Protein AF-A0A090QJ23-F1 (afdb_monomer_lite)

Structure (mmCIF, N/CA/C/O backbone):
data_AF-A0A090QJ23-F1
#
_entry.id   AF-A0A090QJ23-F1
#
loop_
_atom_site.group_PDB
_atom_site.id
_atom_site.type_symbol
_atom_site.label_atom_id
_atom_site.label_alt_id
_atom_site.label_comp_id
_atom_site.label_asym_id
_atom_site.label_entity_id
_atom_site.label_seq_id
_atom_site.pdbx_PDB_ins_code
_atom_site.Cartn_x
_atom_site.Cartn_y
_atom_site.Cartn_z
_atom_site.occupancy
_atom_site.B_iso_or_equiv
_atom_site.auth_seq_id
_atom_site.auth_comp_id
_atom_site.auth_asym_id
_atom_site.auth_atom_id
_atom_site.pdbx_PDB_model_num
ATOM 1 N N . MET A 1 1 ? 15.734 -5.325 -18.876 1.00 53.31 1 MET A N 1
ATOM 2 C CA . MET A 1 1 ? 15.804 -4.346 -17.769 1.00 53.31 1 MET A CA 1
ATOM 3 C C . MET A 1 1 ? 17.249 -4.219 -17.354 1.00 53.31 1 MET A C 1
ATOM 5 O O . MET A 1 1 ? 17.908 -5.242 -17.201 1.00 53.31 1 MET A O 1
ATOM 9 N N . ALA A 1 2 ? 17.759 -2.999 -17.237 1.00 59.34 2 ALA A N 1
ATOM 10 C CA . ALA A 1 2 ? 19.130 -2.807 -16.800 1.00 59.34 2 ALA A CA 1
ATOM 11 C C . ALA A 1 2 ? 19.205 -2.929 -15.273 1.00 59.34 2 ALA A C 1
ATOM 13 O O . ALA A 1 2 ? 18.335 -2.428 -14.564 1.00 59.34 2 ALA A O 1
ATOM 14 N N . TRP A 1 3 ? 20.244 -3.595 -14.762 1.00 63.41 3 TRP A N 1
ATOM 15 C CA . TRP A 1 3 ? 20.404 -3.857 -13.327 1.00 63.41 3 TRP A CA 1
ATOM 16 C C . TRP A 1 3 ? 20.276 -2.582 -12.481 1.00 63.41 3 TRP A C 1
ATOM 18 O O . TRP A 1 3 ? 19.688 -2.634 -11.414 1.00 63.41 3 TRP A O 1
ATOM 28 N N . TYR A 1 4 ? 20.710 -1.417 -12.974 1.00 69.88 4 TYR A N 1
ATOM 29 C CA . TYR A 1 4 ? 20.642 -0.149 -12.233 1.00 69.88 4 TYR A CA 1
ATOM 30 C C . TYR A 1 4 ? 19.216 0.340 -11.895 1.00 69.88 4 TYR A C 1
ATOM 32 O O . TYR A 1 4 ? 19.071 1.216 -11.046 1.00 69.88 4 TYR A O 1
ATOM 40 N N . GLU A 1 5 ? 18.164 -0.209 -12.510 1.00 74.62 5 GLU A N 1
ATOM 41 C CA . GLU A 1 5 ? 16.767 0.190 -12.266 1.00 74.62 5 GLU A CA 1
ATOM 42 C C . GLU A 1 5 ? 16.132 -0.531 -11.064 1.00 74.62 5 GLU A C 1
ATOM 44 O O . GLU A 1 5 ? 15.020 -0.187 -10.651 1.00 74.62 5 GLU A O 1
ATOM 49 N N . TRP A 1 6 ? 16.837 -1.499 -10.457 1.00 82.81 6 TRP A N 1
ATOM 50 C CA . TRP A 1 6 ? 16.340 -2.274 -9.314 1.00 82.81 6 TRP A CA 1
ATOM 51 C C . TRP A 1 6 ? 15.809 -1.419 -8.142 1.00 82.81 6 TRP A C 1
ATOM 53 O O . TRP A 1 6 ? 14.784 -1.813 -7.576 1.00 82.81 6 TRP A O 1
ATOM 63 N N . PRO A 1 7 ? 16.385 -0.246 -7.781 1.00 87.06 7 PRO A N 1
ATOM 64 C CA . PRO A 1 7 ? 15.858 0.561 -6.678 1.00 87.06 7 PRO A CA 1
ATOM 65 C C . PRO A 1 7 ? 14.475 1.142 -6.984 1.00 87.06 7 PRO A C 1
ATOM 67 O O . PRO A 1 7 ? 13.630 1.243 -6.094 1.00 87.06 7 PRO A O 1
ATOM 70 N N . LEU A 1 8 ? 14.217 1.493 -8.249 1.00 86.56 8 LEU A N 1
ATOM 71 C CA . LEU A 1 8 ? 12.922 2.007 -8.694 1.00 86.56 8 LEU A CA 1
ATOM 72 C C . LEU A 1 8 ? 11.873 0.894 -8.678 1.00 86.56 8 LEU A C 1
ATOM 74 O O . LEU A 1 8 ? 10.755 1.114 -8.208 1.00 86.56 8 LEU A O 1
ATOM 78 N N . ILE A 1 9 ? 12.246 -0.315 -9.103 1.00 85.44 9 ILE A N 1
ATOM 79 C CA . ILE A 1 9 ? 11.370 -1.491 -9.033 1.00 85.44 9 ILE A CA 1
ATOM 80 C C . ILE A 1 9 ? 11.022 -1.786 -7.570 1.00 85.44 9 ILE A C 1
ATOM 82 O O . ILE A 1 9 ? 9.842 -1.851 -7.223 1.00 85.44 9 ILE A O 1
ATOM 86 N N . LEU A 1 10 ? 12.025 -1.866 -6.692 1.00 89.62 10 LEU A N 1
ATOM 87 C CA . LEU A 1 10 ? 11.817 -2.120 -5.267 1.00 89.62 10 LEU A CA 1
ATOM 88 C C . LEU A 1 10 ? 10.960 -1.031 -4.605 1.00 89.62 10 LEU A C 1
ATOM 90 O O . LEU A 1 10 ? 10.075 -1.350 -3.813 1.00 89.62 10 LEU A O 1
ATOM 94 N N . SER A 1 11 ? 11.156 0.240 -4.979 1.00 92.38 11 SER A N 1
ATOM 95 C CA . SER A 1 11 ? 10.316 1.338 -4.488 1.00 92.38 11 SER A CA 1
ATOM 96 C C . SER A 1 11 ? 8.837 1.125 -4.819 1.00 92.38 11 SER A C 1
ATOM 98 O O . SER A 1 11 ? 7.984 1.272 -3.945 1.00 92.38 11 SER A O 1
ATOM 100 N N . SER A 1 12 ? 8.535 0.691 -6.048 1.00 90.50 12 SER A N 1
ATOM 101 C CA . SER A 1 12 ? 7.161 0.427 -6.480 1.00 90.50 12 SER A CA 1
ATOM 102 C C . SER A 1 12 ? 6.533 -0.745 -5.724 1.00 90.50 12 SER A C 1
ATOM 104 O O . SER A 1 12 ? 5.377 -0.656 -5.312 1.00 90.50 12 SER A O 1
ATOM 106 N N . VAL A 1 13 ? 7.308 -1.801 -5.451 1.00 91.75 13 VAL A N 1
ATOM 107 C CA . VAL A 1 13 ? 6.860 -2.956 -4.659 1.00 91.75 13 VAL A CA 1
ATOM 108 C C . VAL A 1 13 ? 6.511 -2.532 -3.233 1.00 91.75 13 VAL A C 1
ATOM 110 O O . VAL A 1 13 ? 5.464 -2.923 -2.717 1.00 91.75 13 VAL A O 1
ATOM 113 N N . PHE A 1 14 ? 7.329 -1.684 -2.600 1.00 95.31 14 PHE A N 1
ATOM 114 C CA . PHE A 1 14 ? 7.032 -1.166 -1.263 1.00 95.31 14 PHE A CA 1
ATOM 115 C C . PHE A 1 14 ? 5.750 -0.330 -1.221 1.00 95.31 14 PHE A C 1
ATOM 117 O O . PHE A 1 14 ? 4.957 -0.500 -0.292 1.00 95.31 14 PHE A O 1
ATOM 124 N N . TYR A 1 15 ? 5.501 0.517 -2.226 1.00 94.75 15 TYR A N 1
ATOM 125 C CA . TYR A 1 15 ? 4.247 1.274 -2.315 1.00 94.75 15 TYR A CA 1
ATOM 126 C C . TYR A 1 15 ? 3.041 0.354 -2.438 1.00 94.75 15 TYR A C 1
ATOM 128 O O . TYR A 1 15 ? 2.091 0.474 -1.667 1.00 94.75 15 TYR A O 1
ATOM 136 N N . GLN A 1 16 ? 3.104 -0.590 -3.375 1.00 94.88 16 GLN A N 1
ATOM 137 C CA . GLN A 1 16 ? 2.029 -1.534 -3.664 1.00 94.88 16 GLN A CA 1
ATOM 138 C C . GLN A 1 16 ? 1.685 -2.375 -2.432 1.00 94.88 16 GLN A C 1
ATOM 140 O O . GLN A 1 16 ? 0.519 -2.442 -2.044 1.00 94.88 16 GLN A O 1
ATOM 145 N N . LEU A 1 17 ? 2.692 -2.942 -1.758 1.00 95.12 17 LEU A N 1
ATOM 146 C CA . LEU A 1 17 ? 2.497 -3.726 -0.537 1.00 95.12 17 LEU A CA 1
ATOM 147 C C . LEU A 1 17 ? 1.871 -2.897 0.585 1.00 95.12 17 LEU A C 1
ATOM 149 O O . LEU A 1 17 ? 0.903 -3.334 1.207 1.00 95.12 17 LEU A O 1
ATOM 153 N N . ALA A 1 18 ? 2.405 -1.704 0.852 1.00 96.75 18 ALA A N 1
ATOM 154 C CA . ALA A 1 18 ? 1.946 -0.885 1.966 1.00 96.75 18 ALA A CA 1
ATOM 155 C C . ALA A 1 18 ? 0.534 -0.322 1.738 1.00 96.75 18 ALA A C 1
ATOM 157 O O . ALA A 1 18 ? -0.309 -0.402 2.634 1.00 96.75 18 ALA A O 1
ATOM 158 N N . ILE A 1 19 ? 0.253 0.202 0.539 1.00 97.25 19 ILE A N 1
ATOM 159 C CA . ILE A 1 19 ? -1.068 0.731 0.167 1.00 97.25 19 ILE A CA 1
ATOM 160 C C . ILE A 1 19 ? -2.094 -0.400 0.144 1.00 97.25 19 ILE A C 1
ATOM 162 O O . ILE A 1 19 ? -3.163 -0.276 0.740 1.00 97.25 19 ILE A O 1
ATOM 166 N N . GLY A 1 20 ? -1.758 -1.526 -0.485 1.00 96.19 20 GLY A N 1
ATOM 167 C CA . GLY A 1 20 ? -2.618 -2.700 -0.537 1.00 96.19 20 GLY A CA 1
ATOM 168 C C . GLY A 1 20 ? -2.962 -3.248 0.845 1.00 96.19 20 GLY A C 1
ATOM 169 O O . GLY A 1 20 ? -4.133 -3.480 1.150 1.00 96.19 20 GLY A O 1
ATOM 170 N N . ALA A 1 21 ? -1.963 -3.376 1.722 1.00 96.25 21 ALA A N 1
ATOM 171 C CA . ALA A 1 21 ? -2.181 -3.794 3.102 1.00 96.25 21 ALA A CA 1
ATOM 172 C C . ALA A 1 21 ? -3.084 -2.818 3.855 1.00 96.25 21 ALA A C 1
ATOM 174 O O . ALA A 1 21 ? -3.992 -3.244 4.568 1.00 96.25 21 ALA A O 1
ATOM 175 N N . PHE A 1 22 ? -2.885 -1.512 3.672 1.00 97.00 22 PHE A N 1
ATOM 176 C CA . PHE A 1 22 ? -3.721 -0.508 4.315 1.00 97.00 22 PHE A CA 1
ATOM 177 C C . PHE A 1 22 ? -5.176 -0.559 3.825 1.00 97.00 22 PHE A C 1
ATOM 179 O O . PHE A 1 22 ? -6.080 -0.450 4.647 1.00 97.00 22 PHE A O 1
ATOM 186 N N . ILE A 1 23 ? -5.432 -0.772 2.528 1.00 96.31 23 ILE A N 1
ATOM 187 C CA . ILE A 1 23 ? -6.799 -0.934 1.996 1.00 96.31 23 ILE A CA 1
ATOM 188 C C . ILE A 1 23 ? -7.505 -2.103 2.695 1.00 96.31 23 ILE A C 1
ATOM 190 O O . ILE A 1 23 ? -8.632 -1.958 3.172 1.00 96.31 23 ILE A O 1
ATOM 194 N N . VAL A 1 24 ? -6.827 -3.248 2.806 1.00 95.06 24 VAL A N 1
ATOM 195 C CA . VAL A 1 24 ? -7.376 -4.457 3.439 1.00 95.06 24 VAL A CA 1
ATOM 196 C C . VAL A 1 24 ? -7.603 -4.245 4.937 1.00 95.06 24 VAL A C 1
ATOM 198 O O . VAL A 1 24 ? -8.684 -4.548 5.447 1.00 95.06 24 VAL A O 1
ATOM 201 N N . LEU A 1 25 ? -6.619 -3.686 5.649 1.00 95.12 25 LEU A N 1
ATOM 202 C CA . LEU A 1 25 ? -6.737 -3.366 7.074 1.00 95.12 25 LEU A CA 1
ATOM 203 C C . LEU A 1 25 ? -7.843 -2.347 7.337 1.00 95.12 25 LEU A C 1
ATOM 205 O O . LEU A 1 25 ? -8.631 -2.528 8.262 1.00 95.12 25 LEU A O 1
ATOM 209 N N . GLY A 1 26 ? -7.937 -1.309 6.511 1.00 94.19 26 GLY A N 1
ATOM 210 C CA . GLY A 1 26 ? -8.979 -0.299 6.603 1.00 94.19 26 GLY A CA 1
ATOM 211 C C . GLY A 1 26 ? -10.366 -0.899 6.405 1.00 94.19 26 GLY A C 1
ATOM 212 O O . GLY A 1 26 ? -11.261 -0.638 7.206 1.00 94.19 26 GLY A O 1
ATOM 213 N N . GLY A 1 27 ? -10.526 -1.795 5.427 1.00 93.56 27 GLY A N 1
ATOM 214 C CA . GLY A 1 27 ? -11.745 -2.587 5.263 1.00 93.56 27 GLY A CA 1
ATOM 215 C C . GLY A 1 27 ? -12.083 -3.405 6.513 1.00 93.56 27 GLY A C 1
ATOM 216 O O . GLY A 1 27 ? -13.216 -3.358 6.988 1.00 93.56 27 GLY A O 1
ATOM 217 N N . CYS A 1 28 ? -11.096 -4.086 7.106 1.00 92.56 28 CYS A N 1
ATOM 218 C CA . CYS A 1 28 ? -11.282 -4.850 8.344 1.00 92.56 28 CYS A CA 1
ATOM 219 C C . CYS A 1 28 ? -11.711 -3.954 9.518 1.00 92.56 28 CYS A C 1
ATOM 221 O O . CYS A 1 28 ? -12.624 -4.318 10.258 1.00 92.56 28 CYS A O 1
ATOM 223 N N . ILE A 1 29 ? -11.106 -2.774 9.669 1.00 93.56 29 ILE A N 1
ATOM 224 C CA . ILE A 1 29 ? -11.456 -1.798 10.711 1.00 93.56 29 ILE A CA 1
ATOM 225 C C . ILE A 1 29 ? -12.896 -1.299 10.529 1.00 93.56 29 ILE A C 1
ATOM 227 O O . ILE A 1 29 ? -13.654 -1.244 11.498 1.00 93.56 29 ILE A O 1
ATOM 231 N N . LEU A 1 30 ? -13.315 -1.013 9.293 1.00 93.56 30 LEU A N 1
ATOM 232 C CA . LEU A 1 30 ? -14.674 -0.550 8.991 1.00 93.56 30 LEU A CA 1
ATOM 233 C C . LEU A 1 30 ? -15.763 -1.577 9.318 1.00 93.56 30 LEU A C 1
ATOM 235 O O . LEU A 1 30 ? -16.894 -1.181 9.592 1.00 93.56 30 LEU A O 1
ATOM 239 N N . THR A 1 31 ? -15.444 -2.876 9.348 1.00 90.31 31 THR A N 1
ATOM 240 C CA . THR A 1 31 ? -16.418 -3.900 9.768 1.00 90.31 31 THR A CA 1
ATOM 241 C C . THR A 1 31 ? -16.848 -3.765 11.232 1.00 90.31 31 THR A C 1
ATOM 243 O O . THR A 1 31 ? -17.865 -4.337 11.618 1.00 90.31 31 THR A O 1
ATOM 246 N N . GLY A 1 32 ? -16.069 -3.065 12.067 1.00 86.88 32 GLY A N 1
ATOM 247 C CA . GLY A 1 32 ? -16.344 -2.910 13.497 1.00 86.88 32 GLY A CA 1
ATOM 248 C C . GLY A 1 32 ? -16.216 -4.198 14.320 1.00 86.88 32 GLY A C 1
ATOM 249 O O . GLY A 1 32 ? -16.579 -4.203 15.492 1.00 86.88 32 GLY A O 1
ATOM 250 N N . LYS A 1 33 ? -15.701 -5.292 13.738 1.00 87.88 33 LYS A N 1
ATOM 251 C CA . LYS A 1 33 ? -15.552 -6.590 14.425 1.00 87.88 33 LYS A CA 1
ATOM 252 C C . LYS A 1 33 ? -14.364 -6.645 15.391 1.00 87.88 33 LYS A C 1
ATOM 254 O O . LYS A 1 33 ? -14.286 -7.557 16.210 1.00 87.88 33 LYS A O 1
ATOM 259 N N . LEU A 1 34 ? -13.431 -5.697 15.290 1.00 87.19 34 LEU A N 1
ATOM 260 C CA . LEU A 1 34 ? -12.259 -5.604 16.162 1.00 87.19 34 LEU A CA 1
ATOM 261 C C . LEU A 1 34 ? -12.636 -4.906 17.470 1.00 87.19 34 LEU A C 1
ATOM 263 O O . LEU A 1 34 ? -13.207 -3.817 17.458 1.00 87.19 34 LEU A O 1
ATOM 267 N N . CYS A 1 35 ? -12.284 -5.504 18.609 1.00 88.38 35 CYS A N 1
ATOM 268 C CA . CYS A 1 35 ? -12.476 -4.841 19.896 1.00 88.38 35 CYS A CA 1
ATOM 269 C C . CYS A 1 35 ? -11.469 -3.693 20.080 1.00 88.38 35 CYS A C 1
ATOM 271 O O . CYS A 1 35 ? -10.404 -3.681 19.460 1.00 88.38 35 CYS A O 1
ATOM 273 N N . PHE A 1 36 ? -11.762 -2.751 20.981 1.00 85.81 36 PHE A N 1
ATOM 274 C CA . PHE A 1 36 ? -10.909 -1.578 21.223 1.00 85.81 36 PHE A CA 1
ATOM 275 C C . PHE A 1 36 ? -9.434 -1.944 21.490 1.00 85.81 36 PHE A C 1
ATOM 277 O O . PHE A 1 36 ? -8.528 -1.363 20.897 1.00 85.81 36 PHE A O 1
ATOM 284 N N . GLY A 1 37 ? -9.180 -2.978 22.302 1.00 86.56 37 GLY A N 1
ATOM 285 C CA . GLY A 1 37 ? -7.816 -3.449 22.582 1.00 86.56 37 GLY A CA 1
ATOM 286 C C . GLY A 1 37 ? -7.114 -4.111 21.387 1.00 86.56 37 GLY A C 1
ATOM 287 O O . GLY A 1 37 ? -5.892 -4.057 21.280 1.00 86.56 37 GLY A O 1
ATOM 288 N N . GLN A 1 38 ? -7.856 -4.722 20.461 1.00 89.81 38 GLN A N 1
ATOM 289 C CA . GLN A 1 38 ? -7.293 -5.230 19.202 1.00 89.81 38 GLN A CA 1
ATOM 290 C C . GLN A 1 38 ? -6.998 -4.087 18.236 1.00 89.81 38 GLN A C 1
ATOM 292 O O . GLN A 1 38 ? -5.953 -4.097 17.590 1.00 89.81 38 GLN A O 1
ATOM 297 N N . MET A 1 39 ? -7.881 -3.087 18.171 1.00 90.19 39 MET A N 1
ATOM 298 C CA . MET A 1 39 ? -7.657 -1.894 17.365 1.00 90.19 39 MET A CA 1
ATOM 299 C C . MET A 1 39 ? -6.404 -1.138 17.808 1.00 90.19 39 MET A C 1
ATOM 301 O O . MET A 1 39 ? -5.584 -0.820 16.953 1.00 90.19 39 MET A O 1
ATOM 305 N N . ASP A 1 40 ? -6.194 -0.894 19.105 1.00 91.06 40 ASP A N 1
ATOM 306 C CA . ASP A 1 40 ? -4.979 -0.202 19.572 1.00 91.06 40 ASP A CA 1
ATOM 307 C C . ASP A 1 40 ? -3.699 -0.987 19.227 1.00 91.06 40 ASP A C 1
ATOM 309 O O . ASP A 1 40 ? -2.724 -0.428 18.713 1.00 91.06 40 ASP A O 1
ATOM 313 N N . ARG A 1 41 ? -3.721 -2.316 19.407 1.00 92.25 41 ARG A N 1
ATOM 314 C CA . ARG A 1 41 ? -2.594 -3.183 19.030 1.00 92.25 41 ARG A CA 1
ATOM 315 C C . ARG A 1 41 ? -2.332 -3.179 17.526 1.00 92.25 41 ARG A C 1
ATOM 317 O O . ARG A 1 41 ? -1.172 -3.106 17.132 1.00 92.25 41 ARG A O 1
ATOM 324 N N . LEU A 1 42 ? -3.376 -3.171 16.697 1.00 93.50 42 LEU A N 1
ATOM 325 C CA . LEU A 1 42 ? -3.250 -3.052 15.244 1.00 93.50 42 LEU A CA 1
ATOM 326 C C . LEU A 1 42 ? -2.660 -1.695 14.833 1.00 93.50 42 LEU A C 1
ATOM 328 O O . LEU A 1 42 ? -1.740 -1.633 14.022 1.00 93.50 42 LEU A O 1
ATOM 332 N N . HIS A 1 43 ? -3.106 -0.591 15.433 1.00 93.44 43 HIS A N 1
ATOM 333 C CA . HIS A 1 43 ? -2.517 0.724 15.158 1.00 93.44 43 HIS A CA 1
ATOM 334 C C . HIS A 1 43 ? -1.041 0.792 15.563 1.00 93.44 43 HIS A C 1
ATOM 336 O O . HIS A 1 43 ? -0.259 1.513 14.942 1.00 93.44 43 HIS A O 1
ATOM 342 N N . ARG A 1 44 ? -0.618 0.004 16.557 1.00 92.06 44 ARG A N 1
ATOM 343 C CA . ARG A 1 44 ? 0.792 -0.127 16.945 1.00 92.06 44 ARG A CA 1
ATOM 344 C C . ARG A 1 44 ? 1.637 -0.905 15.927 1.00 92.06 44 ARG A C 1
ATOM 346 O O . ARG A 1 44 ? 2.857 -0.760 15.950 1.00 92.06 44 ARG A O 1
ATOM 353 N N . THR A 1 45 ? 1.036 -1.689 15.027 1.00 91.88 45 THR A N 1
ATOM 354 C CA . THR A 1 45 ? 1.763 -2.371 13.938 1.00 91.88 45 THR A CA 1
ATOM 355 C C . THR A 1 45 ? 1.862 -1.532 12.663 1.00 91.88 45 THR A C 1
ATOM 357 O O . THR A 1 45 ? 2.796 -1.735 11.891 1.00 91.88 45 THR A O 1
ATOM 360 N N . MET A 1 46 ? 0.968 -0.556 12.463 1.00 93.06 46 MET A N 1
ATOM 361 C CA . MET A 1 46 ? 0.953 0.325 11.282 1.00 93.06 46 MET A CA 1
ATOM 362 C C . MET A 1 46 ? 2.266 1.080 10.983 1.00 93.06 46 MET A C 1
ATOM 364 O O . MET A 1 46 ? 2.533 1.287 9.801 1.00 93.06 46 MET A O 1
ATOM 368 N N . PRO A 1 47 ? 3.143 1.420 11.956 1.00 93.19 47 PRO A N 1
ATOM 369 C CA . PRO A 1 47 ? 4.471 1.963 11.659 1.00 93.19 47 PRO A CA 1
ATOM 370 C C . PRO A 1 47 ? 5.316 1.142 10.684 1.00 93.19 47 PRO A C 1
ATOM 372 O O . PRO A 1 47 ? 6.129 1.716 9.966 1.00 93.19 47 PRO A O 1
ATOM 375 N N . ALA A 1 48 ? 5.100 -0.173 10.591 1.00 93.44 48 ALA A N 1
ATOM 376 C CA . ALA A 1 48 ? 5.755 -0.991 9.574 1.00 93.44 48 ALA A CA 1
ATOM 377 C C . ALA A 1 48 ? 5.368 -0.568 8.142 1.00 93.44 48 ALA A C 1
ATOM 379 O O . ALA A 1 48 ? 6.225 -0.534 7.263 1.00 93.44 48 ALA A O 1
ATOM 380 N N . LEU A 1 49 ? 4.107 -0.184 7.913 1.00 95.00 49 LEU A N 1
ATOM 381 C CA . LEU A 1 49 ? 3.637 0.317 6.616 1.00 95.00 49 LEU A CA 1
ATOM 382 C C . LEU A 1 49 ? 4.254 1.683 6.294 1.00 95.00 49 LEU A C 1
ATOM 384 O O . LEU A 1 49 ? 4.645 1.932 5.157 1.00 95.00 49 LEU A O 1
ATOM 388 N N . TRP A 1 50 ? 4.394 2.547 7.303 1.00 94.88 50 TRP A N 1
ATOM 389 C CA . TRP A 1 50 ? 5.041 3.854 7.157 1.00 94.88 50 TRP A CA 1
ATOM 390 C C . TRP A 1 50 ? 6.509 3.717 6.778 1.00 94.88 50 TRP A C 1
ATOM 392 O O . TRP A 1 50 ? 6.976 4.434 5.899 1.00 94.88 50 TRP A O 1
ATOM 402 N N . LEU A 1 51 ? 7.218 2.770 7.398 1.00 95.75 51 LEU A N 1
ATOM 403 C CA . LEU A 1 51 ? 8.602 2.469 7.046 1.00 95.75 51 LEU A CA 1
ATOM 404 C C . LEU A 1 51 ? 8.719 1.992 5.597 1.00 95.75 51 LEU A C 1
ATOM 406 O O . LEU A 1 51 ? 9.579 2.493 4.887 1.00 95.75 51 LEU A O 1
ATOM 410 N N . LEU A 1 52 ? 7.833 1.107 5.129 1.00 96.06 52 LEU A N 1
ATOM 411 C CA . LEU A 1 52 ? 7.829 0.671 3.727 1.00 96.06 52 LEU A CA 1
ATOM 412 C C . LEU A 1 52 ? 7.601 1.841 2.760 1.00 96.06 52 LEU A C 1
ATOM 414 O O . LEU A 1 52 ? 8.371 2.009 1.815 1.00 96.06 52 LEU A O 1
ATOM 418 N N . LEU A 1 53 ? 6.590 2.681 3.011 1.00 96.00 53 LEU A N 1
ATOM 419 C CA . LEU A 1 53 ? 6.308 3.855 2.175 1.00 96.00 53 LEU A CA 1
ATOM 420 C C . LEU A 1 53 ? 7.482 4.836 2.161 1.00 96.00 53 LEU A C 1
ATOM 422 O O . LEU A 1 53 ? 7.898 5.286 1.093 1.00 96.00 53 LEU A O 1
ATOM 426 N N . PHE A 1 54 ? 8.044 5.132 3.333 1.00 95.69 54 PHE A N 1
ATOM 427 C CA . PHE A 1 54 ? 9.193 6.019 3.464 1.00 95.69 54 PHE A CA 1
ATOM 428 C C . PHE A 1 54 ? 10.422 5.460 2.744 1.00 95.69 54 PHE A C 1
ATOM 430 O O . PHE A 1 54 ? 11.044 6.173 1.964 1.00 95.69 54 PHE A O 1
ATOM 437 N N . SER A 1 55 ? 10.752 4.182 2.950 1.00 95.88 55 SER A N 1
ATOM 438 C CA . SER A 1 55 ? 11.867 3.520 2.272 1.00 95.88 55 SER A CA 1
ATOM 439 C C . SER A 1 55 ? 11.685 3.500 0.758 1.00 95.88 55 SER A C 1
ATOM 441 O O . SER A 1 55 ? 12.652 3.728 0.038 1.00 95.88 55 SER A O 1
ATOM 443 N N . GLY A 1 56 ? 10.464 3.279 0.265 1.00 94.12 56 GLY A N 1
ATOM 444 C CA . GLY A 1 56 ? 10.173 3.348 -1.163 1.00 94.12 56 GLY A CA 1
ATOM 445 C C . GLY A 1 56 ? 10.434 4.746 -1.724 1.00 94.12 56 GLY A C 1
ATOM 446 O O . GLY A 1 56 ? 11.186 4.882 -2.689 1.00 94.12 56 GLY A O 1
ATOM 447 N N . LEU A 1 57 ? 9.890 5.784 -1.076 1.00 93.56 57 LEU A N 1
ATOM 448 C CA . LEU A 1 57 ? 10.062 7.182 -1.493 1.00 93.56 57 LEU A CA 1
ATOM 449 C C . LEU A 1 57 ? 11.537 7.559 -1.480 1.00 93.56 57 LEU A C 1
ATOM 451 O O . LEU A 1 57 ? 12.058 8.078 -2.460 1.00 93.56 57 LEU A O 1
ATOM 455 N N . PHE A 1 58 ? 12.237 7.202 -0.412 1.00 93.38 58 PHE A N 1
ATOM 456 C CA . PHE A 1 58 ? 13.660 7.453 -0.273 1.00 93.38 58 PHE A CA 1
ATOM 457 C C . PHE A 1 58 ? 14.487 6.787 -1.380 1.00 93.38 58 PHE A C 1
ATOM 459 O O . PHE A 1 58 ? 15.288 7.461 -2.025 1.00 93.38 58 PHE A O 1
ATOM 466 N N . LEU A 1 59 ? 14.265 5.493 -1.647 1.00 92.19 59 LEU A N 1
ATOM 467 C CA . LEU A 1 59 ? 14.948 4.760 -2.720 1.00 92.19 59 LEU A CA 1
ATOM 468 C C . LEU A 1 59 ? 14.698 5.396 -4.086 1.00 92.19 59 LEU A C 1
ATOM 470 O O . LEU A 1 59 ? 15.639 5.573 -4.863 1.00 92.19 59 LEU A O 1
ATOM 474 N N . ARG A 1 60 ? 13.444 5.761 -4.371 1.00 89.62 60 ARG A N 1
ATOM 475 C CA . ARG A 1 60 ? 13.072 6.411 -5.625 1.00 89.62 60 ARG A CA 1
ATOM 476 C C . ARG A 1 60 ? 13.806 7.734 -5.796 1.00 89.62 60 ARG A C 1
ATOM 478 O O . ARG A 1 60 ? 14.470 7.928 -6.812 1.00 89.62 60 ARG A O 1
ATOM 485 N N . GLU A 1 61 ? 13.700 8.619 -4.811 1.00 88.06 61 GLU A N 1
ATOM 486 C CA . GLU A 1 61 ? 14.216 9.978 -4.947 1.00 88.06 61 GLU A CA 1
ATOM 487 C C . GLU A 1 61 ? 15.736 10.028 -4.983 1.00 88.06 61 GLU A C 1
ATOM 489 O O . GLU A 1 61 ? 16.306 10.722 -5.821 1.00 88.06 61 GLU A O 1
ATOM 494 N N . ILE A 1 62 ? 16.408 9.214 -4.170 1.00 88.56 62 ILE A N 1
ATOM 495 C CA . ILE A 1 62 ? 17.862 9.067 -4.245 1.00 88.56 62 ILE A CA 1
ATOM 496 C C . ILE A 1 62 ? 18.295 8.610 -5.634 1.00 88.56 62 ILE A C 1
ATOM 498 O O . ILE A 1 62 ? 19.186 9.212 -6.228 1.00 88.56 62 ILE A O 1
ATOM 502 N N . THR A 1 63 ? 17.646 7.582 -6.178 1.00 87.69 63 THR A N 1
ATOM 503 C CA . THR A 1 63 ? 18.012 7.045 -7.494 1.00 87.69 63 THR A CA 1
ATOM 504 C C . THR A 1 63 ? 17.851 8.096 -8.589 1.00 87.69 63 THR A C 1
ATOM 506 O O . THR A 1 63 ? 18.731 8.243 -9.435 1.00 87.69 63 THR A O 1
ATOM 509 N N . LEU A 1 64 ? 16.769 8.880 -8.542 1.00 84.06 64 LEU A N 1
ATOM 510 C CA . LEU A 1 64 ? 16.535 9.960 -9.500 1.00 84.06 64 LEU A CA 1
ATOM 511 C C . LEU A 1 64 ? 17.564 11.090 -9.358 1.00 84.06 64 LEU A C 1
ATOM 513 O O . LEU A 1 64 ? 18.091 11.547 -10.371 1.00 84.06 64 LEU A O 1
ATOM 517 N N . ILE A 1 65 ? 17.925 11.484 -8.135 1.00 83.75 65 ILE A N 1
ATOM 518 C CA . ILE A 1 65 ? 18.964 12.497 -7.885 1.00 83.75 65 ILE A CA 1
ATOM 519 C C . ILE A 1 65 ? 20.320 12.047 -8.451 1.00 83.75 65 ILE A C 1
ATOM 521 O O . ILE A 1 65 ? 21.005 12.824 -9.117 1.00 83.75 65 ILE A O 1
ATOM 525 N N . PHE A 1 66 ? 20.700 10.785 -8.236 1.00 83.25 66 PHE A N 1
ATOM 526 C CA . PHE A 1 66 ? 21.967 10.242 -8.738 1.00 83.25 66 PHE A CA 1
ATOM 527 C C . PHE A 1 66 ? 21.976 9.981 -10.250 1.00 83.25 66 PHE A C 1
ATOM 529 O O . PHE A 1 66 ? 23.052 9.905 -10.837 1.00 83.25 66 PHE A O 1
ATOM 536 N N . SER A 1 67 ? 20.810 9.892 -10.897 1.00 77.69 67 SER A N 1
ATOM 537 C CA . SER A 1 67 ? 20.702 9.646 -12.343 1.00 77.69 67 SER A CA 1
ATOM 538 C C . SER A 1 67 ? 21.064 10.847 -13.238 1.00 77.69 67 SER A C 1
ATOM 540 O O . SER A 1 67 ? 21.080 10.702 -14.456 1.00 77.69 67 SER A O 1
ATOM 542 N N . GLN A 1 68 ? 21.390 12.013 -12.655 1.00 62.00 68 GLN A N 1
ATOM 543 C CA . GLN A 1 68 ? 21.911 13.215 -13.337 1.00 62.00 68 GLN A CA 1
ATOM 544 C C . GLN A 1 68 ? 21.165 13.637 -14.619 1.00 62.00 68 GLN A C 1
ATOM 546 O O . GLN A 1 68 ? 21.777 14.101 -15.582 1.00 62.00 68 GLN A O 1
ATOM 551 N N . VAL A 1 69 ? 19.834 13.525 -14.655 1.00 60.25 69 VAL A N 1
ATOM 552 C CA . VAL A 1 69 ? 19.052 14.057 -15.782 1.00 60.25 69 VAL A CA 1
ATOM 553 C C . VAL A 1 69 ? 19.098 15.598 -15.727 1.00 60.25 69 VAL A C 1
ATOM 555 O O . VAL A 1 69 ? 18.666 16.166 -14.726 1.00 60.25 69 VAL A O 1
ATOM 558 N N . PRO A 1 70 ? 19.586 16.308 -16.766 1.00 53.03 70 PRO A N 1
ATOM 559 C CA . PRO A 1 70 ? 19.809 17.764 -16.749 1.00 53.03 70 PRO A CA 1
ATOM 560 C C . PRO A 1 70 ? 18.522 18.614 -16.819 1.00 53.03 70 PRO A C 1
ATOM 562 O O . PRO A 1 70 ? 18.560 19.791 -17.170 1.00 53.03 70 PRO A O 1
ATOM 565 N N . VAL A 1 71 ? 17.368 18.030 -16.501 1.00 57.19 71 VAL A N 1
ATOM 566 C CA . VAL A 1 71 ? 16.053 18.676 -16.553 1.00 57.19 71 VAL A CA 1
ATOM 567 C C . VAL A 1 71 ? 15.593 18.960 -15.127 1.00 57.19 71 VAL A C 1
ATOM 569 O O . VAL A 1 71 ? 15.877 18.181 -14.219 1.00 57.19 71 VAL A O 1
ATOM 572 N N . ALA A 1 72 ? 14.876 20.071 -14.925 1.00 59.91 72 ALA A N 1
ATOM 573 C CA . ALA A 1 72 ? 14.246 20.388 -13.648 1.00 59.91 72 ALA A CA 1
ATOM 574 C C . ALA A 1 72 ? 13.490 19.160 -13.113 1.00 59.91 72 ALA A C 1
ATOM 576 O O . ALA A 1 72 ? 12.563 18.658 -13.754 1.00 59.91 72 ALA A O 1
ATOM 577 N N . TYR A 1 73 ? 13.928 18.657 -11.960 1.00 59.47 73 TYR A N 1
ATOM 578 C CA . TYR A 1 73 ? 13.329 17.497 -11.317 1.00 59.47 73 TYR A CA 1
ATOM 579 C C . TYR A 1 73 ? 11.839 17.770 -11.048 1.00 59.47 73 TYR A C 1
ATOM 581 O O . TYR A 1 73 ? 11.478 18.787 -10.451 1.00 59.47 73 TYR A O 1
ATOM 589 N N . THR A 1 74 ? 10.973 16.861 -11.498 1.00 64.00 74 THR A N 1
ATOM 590 C CA . THR A 1 74 ? 9.528 16.913 -11.256 1.00 64.00 74 THR A CA 1
ATOM 591 C C . THR A 1 74 ? 9.080 15.627 -10.580 1.00 64.00 74 THR A C 1
ATOM 593 O O . THR A 1 74 ? 9.463 14.525 -10.979 1.00 64.00 74 THR A O 1
ATOM 596 N N . LEU A 1 75 ? 8.263 15.765 -9.534 1.00 70.69 75 LEU A N 1
ATOM 597 C CA . LEU A 1 75 ? 7.694 14.620 -8.837 1.00 70.69 75 LEU A CA 1
ATOM 598 C C . LEU A 1 75 ? 6.731 13.901 -9.791 1.00 70.69 75 LEU A C 1
ATOM 600 O O . LEU A 1 75 ? 5.741 14.480 -10.240 1.00 70.69 75 LEU A O 1
ATOM 604 N N . GLY A 1 76 ? 7.019 12.638 -10.104 1.00 80.06 76 GLY A N 1
ATOM 605 C CA . GLY A 1 76 ? 6.132 11.833 -10.943 1.00 80.06 76 GLY A CA 1
ATOM 606 C C . GLY A 1 76 ? 4.738 11.703 -10.317 1.00 80.06 76 GLY A C 1
ATOM 607 O O . GLY A 1 76 ? 4.607 11.630 -9.096 1.00 80.06 76 GLY A O 1
ATOM 608 N N . GLN A 1 77 ? 3.696 11.624 -11.147 1.00 86.56 77 GLN A N 1
ATOM 609 C CA . GLN A 1 77 ? 2.302 11.530 -10.690 1.00 86.56 77 GLN A CA 1
ATOM 610 C C . GLN A 1 77 ? 2.078 10.378 -9.696 1.00 86.56 77 GLN A C 1
ATOM 612 O O . GLN A 1 77 ? 1.390 10.554 -8.694 1.00 86.56 77 GLN A O 1
ATOM 617 N N . GLU A 1 78 ? 2.715 9.223 -9.919 1.00 86.00 78 GLU A N 1
ATOM 618 C CA . GLU A 1 78 ? 2.665 8.090 -8.987 1.00 86.00 78 GLU A CA 1
ATOM 619 C C . GLU A 1 78 ? 3.238 8.454 -7.608 1.00 86.00 78 GLU A C 1
ATOM 621 O O . GLU A 1 78 ? 2.601 8.197 -6.590 1.00 86.00 78 GLU A O 1
ATOM 626 N N . ALA A 1 79 ? 4.399 9.114 -7.566 1.00 89.25 79 ALA A N 1
ATOM 627 C CA . ALA A 1 79 ? 5.015 9.549 -6.315 1.00 89.25 79 ALA A CA 1
ATOM 628 C C . ALA A 1 79 ? 4.146 10.589 -5.591 1.00 89.25 79 ALA A C 1
ATOM 630 O O . ALA A 1 79 ? 4.002 10.518 -4.375 1.00 89.25 79 ALA A O 1
ATOM 631 N N . LEU A 1 80 ? 3.490 11.493 -6.325 1.00 92.56 80 LEU A N 1
ATOM 632 C CA . LEU A 1 80 ? 2.555 12.460 -5.745 1.00 92.56 80 LEU A CA 1
ATOM 633 C C . LEU A 1 80 ? 1.347 11.774 -5.092 1.00 92.56 80 LEU A C 1
ATOM 635 O O . LEU A 1 80 ? 0.963 12.133 -3.978 1.00 92.56 80 LEU A O 1
ATOM 639 N N . MET A 1 81 ? 0.780 10.752 -5.740 1.00 94.62 81 MET A N 1
ATOM 640 C CA . MET A 1 81 ? -0.304 9.953 -5.159 1.00 94.62 81 MET A CA 1
ATOM 641 C C . MET A 1 81 ? 0.155 9.189 -3.914 1.00 94.62 81 MET A C 1
ATOM 643 O O . MET A 1 81 ? -0.572 9.162 -2.925 1.00 94.62 81 MET A O 1
ATOM 647 N N . VAL A 1 82 ? 1.359 8.609 -3.935 1.00 95.38 82 VAL A N 1
ATOM 648 C CA . VAL A 1 82 ? 1.932 7.882 -2.791 1.00 95.38 82 VAL A CA 1
ATOM 649 C C . VAL A 1 82 ? 2.202 8.820 -1.614 1.00 95.38 82 VAL A C 1
ATOM 651 O O . VAL A 1 82 ? 1.838 8.495 -0.488 1.00 95.38 82 VAL A O 1
ATOM 654 N N . VAL A 1 83 ? 2.788 9.997 -1.851 1.00 95.50 83 VAL A N 1
ATOM 655 C CA . VAL A 1 83 ? 3.013 11.016 -0.812 1.00 95.50 83 VAL A CA 1
ATOM 656 C C . VAL A 1 83 ? 1.682 11.501 -0.239 1.00 95.50 83 VAL A C 1
ATOM 658 O O . VAL A 1 83 ? 1.536 11.582 0.980 1.00 95.50 83 VAL A O 1
ATOM 661 N N . GLY A 1 84 ? 0.693 11.771 -1.096 1.00 96.44 84 GLY A N 1
ATOM 662 C CA . GLY A 1 84 ? -0.650 12.165 -0.670 1.00 96.44 84 GLY A CA 1
ATOM 663 C C . GLY A 1 84 ? -1.330 11.086 0.172 1.00 96.44 84 GLY A C 1
ATOM 664 O O . GLY A 1 84 ? -1.845 11.374 1.251 1.00 96.44 84 GLY A O 1
ATOM 665 N N . PHE A 1 85 ? -1.266 9.829 -0.273 1.00 97.50 85 PHE A N 1
ATOM 666 C CA . PHE A 1 85 ? -1.746 8.682 0.490 1.00 97.50 85 PHE A CA 1
ATOM 667 C C . PHE A 1 85 ? -1.039 8.583 1.844 1.00 97.50 85 PHE A C 1
ATOM 669 O O . PHE A 1 85 ? -1.701 8.467 2.871 1.00 97.50 85 PHE A O 1
ATOM 676 N N . PHE A 1 86 ? 0.292 8.678 1.862 1.00 97.38 86 PHE A N 1
ATOM 677 C CA . PHE A 1 86 ? 1.086 8.568 3.080 1.00 97.38 86 PHE A CA 1
ATOM 678 C C . PHE A 1 86 ? 0.735 9.666 4.091 1.00 97.38 86 PHE A C 1
ATOM 680 O O . PHE A 1 86 ? 0.528 9.373 5.267 1.00 97.38 86 PHE A O 1
ATOM 687 N N . ALA A 1 87 ? 0.581 10.910 3.632 1.00 97.00 87 A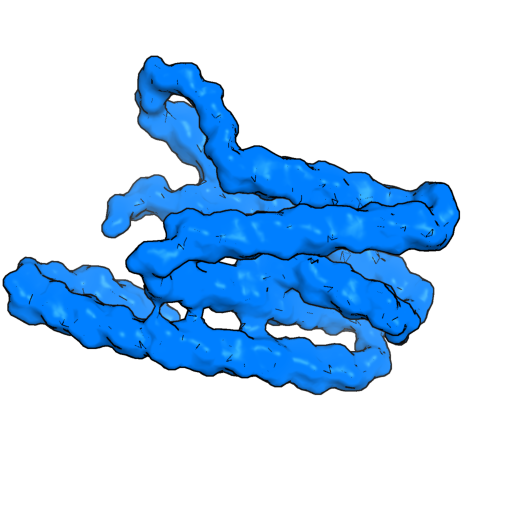LA A N 1
ATOM 688 C CA . ALA A 1 87 ? 0.164 12.025 4.473 1.00 97.00 87 ALA A CA 1
ATOM 689 C C . ALA A 1 87 ? -1.237 11.805 5.066 1.00 97.00 87 ALA A C 1
ATOM 691 O O . ALA A 1 87 ? -1.418 11.936 6.277 1.00 97.00 87 ALA A O 1
ATOM 692 N N . LEU A 1 88 ? -2.218 11.415 4.244 1.00 97.25 88 LEU A N 1
ATOM 693 C CA . LEU A 1 88 ? -3.576 11.118 4.713 1.00 97.25 88 LEU A CA 1
ATOM 694 C C . LEU A 1 88 ? -3.583 9.961 5.722 1.00 97.25 88 LEU A C 1
ATOM 696 O O . LEU A 1 88 ? -4.266 10.030 6.745 1.00 97.25 88 LEU A O 1
ATOM 700 N N . ALA A 1 89 ? -2.806 8.914 5.453 1.00 96.25 89 ALA A N 1
ATOM 701 C CA . ALA A 1 89 ? -2.723 7.731 6.294 1.00 96.25 89 ALA A CA 1
ATOM 702 C C . ALA A 1 89 ? -2.074 8.039 7.655 1.00 96.25 89 ALA A C 1
ATOM 704 O O . ALA A 1 89 ? -2.559 7.571 8.686 1.00 96.25 89 ALA A O 1
ATOM 705 N N . LEU A 1 90 ? -1.047 8.898 7.681 1.00 96.00 90 LEU A N 1
ATOM 706 C CA . LEU A 1 90 ? -0.465 9.424 8.918 1.00 96.00 90 LEU A CA 1
ATOM 707 C C . LEU A 1 90 ? -1.458 10.293 9.693 1.00 96.00 90 LEU A C 1
ATOM 709 O O . LEU A 1 90 ? -1.581 10.118 10.902 1.00 96.00 90 LEU A O 1
ATOM 713 N N . ILE A 1 91 ? -2.188 11.192 9.023 1.00 95.38 91 ILE A N 1
ATOM 714 C CA . ILE A 1 91 ? -3.216 12.028 9.668 1.00 95.38 91 ILE A CA 1
ATOM 715 C C . ILE A 1 91 ? -4.270 11.147 10.340 1.00 95.38 91 ILE A C 1
ATOM 717 O O . ILE A 1 91 ? -4.579 11.355 11.513 1.00 95.38 91 ILE A O 1
ATOM 721 N N . TYR A 1 92 ? -4.781 10.135 9.632 1.00 95.69 92 TYR A N 1
ATOM 722 C CA . TYR A 1 92 ? -5.697 9.152 10.207 1.00 95.69 92 TYR A CA 1
ATOM 723 C C . TYR A 1 92 ? -5.075 8.443 11.416 1.00 95.69 92 TYR A C 1
ATOM 725 O O . TYR A 1 92 ? -5.687 8.390 12.481 1.00 95.69 92 TYR A O 1
ATOM 733 N N . TRP A 1 93 ? -3.848 7.937 11.273 1.00 95.56 93 TRP A N 1
ATOM 734 C CA . TRP A 1 93 ? -3.164 7.206 12.335 1.00 95.56 93 TRP A CA 1
ATOM 735 C C . TRP A 1 93 ? -2.984 8.054 13.596 1.00 95.56 93 TRP A C 1
ATOM 737 O O . TRP A 1 93 ? -3.295 7.583 14.687 1.00 95.56 93 TRP A O 1
ATOM 747 N N . PHE A 1 94 ? -2.550 9.311 13.459 1.00 94.56 94 PHE A N 1
ATOM 748 C CA . PHE A 1 94 ? -2.438 10.250 14.577 1.00 94.56 94 PHE A CA 1
ATOM 749 C C . PHE A 1 94 ? -3.800 10.580 15.188 1.00 94.56 94 PHE A C 1
ATOM 751 O O . PHE A 1 94 ? -3.915 10.625 16.414 1.00 94.56 94 PHE A O 1
ATOM 758 N N . ALA A 1 95 ? -4.831 10.779 14.362 1.00 93.00 95 ALA A N 1
ATOM 759 C CA . ALA A 1 95 ? -6.180 11.046 14.844 1.00 93.00 95 ALA A CA 1
ATOM 760 C C . ALA A 1 95 ? -6.736 9.869 15.662 1.00 93.00 95 ALA A C 1
ATOM 762 O O . ALA A 1 95 ? -7.334 10.089 16.712 1.00 93.00 95 ALA A O 1
ATOM 763 N N . GLU A 1 96 ? -6.498 8.629 15.234 1.00 92.19 96 GLU A N 1
ATOM 764 C CA . GLU A 1 96 ? -6.930 7.431 15.959 1.00 92.19 96 GLU A CA 1
ATOM 765 C C . GLU A 1 96 ? -6.108 7.199 17.234 1.00 92.19 96 GLU A C 1
ATOM 767 O O . GLU A 1 96 ? -6.682 7.023 18.307 1.00 92.19 96 GLU A O 1
ATOM 772 N N . LYS A 1 97 ? -4.773 7.302 17.164 1.00 90.56 97 LYS A N 1
ATOM 773 C CA . LYS A 1 97 ? -3.877 7.160 18.329 1.00 90.56 97 LYS A CA 1
ATOM 774 C C . LYS A 1 97 ? -4.131 8.205 19.410 1.00 90.56 97 LYS A C 1
ATOM 776 O O . LYS A 1 97 ? -4.083 7.883 20.594 1.00 90.56 97 LYS A O 1
ATOM 781 N N . GLY A 1 98 ? -4.345 9.454 19.007 1.00 88.62 98 GLY A N 1
ATOM 782 C CA . GLY A 1 98 ? -4.614 10.564 19.916 1.00 88.62 98 GLY A CA 1
ATOM 783 C C . GLY A 1 98 ? -6.083 10.688 20.314 1.00 88.62 98 GLY A C 1
ATOM 784 O O . GLY A 1 98 ? -6.413 11.611 21.052 1.00 88.62 98 GLY A O 1
ATOM 785 N N . LEU A 1 99 ? -6.961 9.808 19.805 1.00 84.88 99 LEU A N 1
ATOM 786 C CA . LEU A 1 99 ? -8.420 9.916 19.929 1.00 84.88 99 LEU A CA 1
ATOM 787 C C . LEU A 1 99 ? -8.931 11.329 19.583 1.00 84.88 99 LEU A C 1
ATOM 789 O O . LEU A 1 99 ? -9.871 11.839 20.191 1.00 84.88 99 LEU A O 1
ATOM 793 N N . VAL A 1 100 ? -8.302 11.970 18.594 1.00 87.31 100 VAL A N 1
ATOM 794 C CA . VAL A 1 100 ? -8.574 13.355 18.207 1.00 87.31 100 VAL A CA 1
ATOM 795 C C . VAL A 1 100 ? -9.890 13.416 17.436 1.00 87.31 100 VAL A C 1
ATOM 797 O O . VAL A 1 100 ? -10.085 12.720 16.438 1.00 87.31 100 VAL A O 1
ATOM 800 N N . GLY A 1 101 ? -10.800 14.278 17.888 1.00 88.50 101 GLY A N 1
ATOM 801 C CA . GLY A 1 101 ? -12.102 14.483 17.256 1.00 88.50 101 GLY A CA 1
ATOM 802 C C . GLY A 1 101 ? -13.132 13.388 17.561 1.00 88.50 101 GLY A C 1
ATOM 803 O O . GLY A 1 101 ? -12.960 12.542 18.437 1.00 88.50 101 GLY A O 1
ATOM 804 N N . SER A 1 102 ? -14.256 13.431 16.843 1.00 92.56 102 SER A N 1
ATOM 805 C CA . SER A 1 102 ? -15.350 12.469 17.013 1.00 92.56 102 SER A CA 1
ATOM 806 C C . SER A 1 102 ? -15.081 11.151 16.279 1.00 92.56 102 SER A C 1
ATOM 808 O O . SER A 1 102 ? -14.366 11.116 15.279 1.00 92.56 102 SER A O 1
ATOM 810 N N . ASP A 1 103 ? -15.725 10.066 16.720 1.00 89.81 103 ASP A N 1
ATOM 811 C CA . ASP A 1 103 ? -15.638 8.751 16.062 1.00 89.81 103 ASP A CA 1
ATOM 812 C C . ASP A 1 103 ? -16.035 8.805 14.574 1.00 89.81 103 ASP A C 1
ATOM 814 O O . ASP A 1 103 ? -15.413 8.180 13.716 1.00 89.81 103 ASP A O 1
ATOM 818 N N . ARG A 1 104 ? -17.027 9.641 14.239 1.00 92.50 104 ARG A N 1
ATOM 819 C CA . ARG A 1 104 ? -17.453 9.869 12.851 1.00 92.50 104 ARG A CA 1
ATOM 820 C C . ARG A 1 104 ? -16.352 10.505 12.005 1.00 92.50 104 ARG A C 1
ATOM 822 O O . ARG A 1 104 ? -16.187 10.113 10.856 1.00 92.50 104 ARG A O 1
ATOM 829 N N . LEU A 1 105 ? -15.602 11.460 12.560 1.00 93.38 105 LEU A N 1
ATOM 830 C CA . LEU A 1 105 ? -14.501 12.113 11.847 1.00 93.38 105 LEU A CA 1
ATOM 831 C C . LEU A 1 105 ? -13.350 11.143 11.582 1.00 93.38 105 LEU A C 1
ATOM 833 O O . LEU A 1 105 ? -12.830 11.110 10.472 1.00 93.38 105 LEU A O 1
ATOM 837 N N . ARG A 1 106 ? -12.992 10.300 12.555 1.00 93.50 106 ARG A N 1
ATOM 838 C CA . ARG A 1 106 ? -11.926 9.304 12.364 1.00 93.50 106 ARG A CA 1
ATOM 839 C C . ARG A 1 106 ? -12.302 8.247 11.330 1.00 93.50 106 ARG A C 1
ATOM 841 O O . ARG A 1 106 ? -11.494 7.925 10.463 1.00 93.50 106 ARG A O 1
ATOM 848 N N . LYS A 1 107 ? -13.561 7.799 11.331 1.00 94.44 107 LYS A N 1
ATOM 849 C CA . LYS A 1 107 ? -14.112 6.947 10.263 1.00 94.44 107 LYS A CA 1
ATOM 850 C C . LYS A 1 107 ? -14.111 7.642 8.902 1.00 94.44 107 LYS A C 1
ATOM 852 O O . LYS A 1 107 ? -13.786 7.004 7.906 1.00 94.44 107 LYS A O 1
ATOM 857 N N . ALA A 1 108 ? -14.432 8.936 8.843 1.00 95.38 108 ALA A N 1
ATOM 858 C CA . ALA A 1 108 ? -14.364 9.704 7.601 1.00 95.38 108 ALA A CA 1
ATOM 859 C C . ALA A 1 108 ? -12.925 9.804 7.067 1.00 95.38 108 ALA A C 1
ATOM 861 O O . ALA A 1 108 ? -12.712 9.600 5.873 1.00 95.38 108 ALA A O 1
ATOM 862 N N . TYR A 1 109 ? -11.933 10.031 7.937 1.00 95.50 109 TYR A N 1
ATOM 863 C CA . TYR A 1 109 ? -10.523 9.986 7.546 1.00 95.50 109 TYR A CA 1
ATOM 864 C C . TYR A 1 109 ? -10.110 8.602 7.053 1.00 95.50 109 TYR A C 1
ATOM 866 O O . TYR A 1 109 ? -9.486 8.507 6.003 1.00 95.50 109 TYR A O 1
ATOM 874 N N . LEU A 1 110 ? -10.510 7.529 7.741 1.00 96.44 110 LEU A N 1
ATOM 875 C CA . LEU A 1 110 ? -10.236 6.167 7.286 1.00 96.44 110 LEU A CA 1
ATOM 876 C C . LEU A 1 110 ? -10.796 5.918 5.878 1.00 96.44 110 LEU A C 1
ATOM 878 O O . LEU A 1 110 ? -10.081 5.427 5.007 1.00 96.44 110 LEU A O 1
ATOM 882 N N . MET A 1 111 ? -12.052 6.306 5.641 1.00 97.00 111 MET A N 1
ATOM 883 C CA . MET A 1 111 ? -12.680 6.206 4.322 1.00 97.00 111 MET A CA 1
ATOM 884 C C . MET A 1 111 ? -11.913 7.005 3.267 1.00 97.00 111 MET A C 1
ATOM 886 O O . MET A 1 111 ? -11.694 6.493 2.175 1.00 97.00 111 MET A O 1
ATOM 890 N N . LEU A 1 112 ? -11.465 8.221 3.593 1.00 96.94 112 LEU A N 1
ATOM 891 C CA . LEU A 1 112 ? -10.682 9.067 2.690 1.00 96.94 112 LEU A CA 1
ATOM 892 C C . LEU A 1 112 ? -9.324 8.442 2.327 1.00 96.94 112 LEU A C 1
ATOM 894 O O . LEU A 1 112 ? -8.884 8.524 1.183 1.00 96.94 112 LEU A O 1
ATOM 898 N N . VAL A 1 113 ? -8.652 7.796 3.282 1.00 97.38 113 VAL A N 1
ATOM 899 C CA . VAL A 1 113 ? -7.384 7.105 3.006 1.00 97.38 113 VAL A CA 1
ATOM 900 C C . VAL A 1 113 ? -7.626 5.881 2.124 1.00 97.38 113 VAL A C 1
ATOM 902 O O . VAL A 1 113 ? -6.891 5.659 1.164 1.00 97.38 113 VAL A O 1
ATOM 905 N N . ILE A 1 114 ? -8.680 5.104 2.399 1.00 97.50 114 ILE A N 1
ATOM 906 C CA . ILE A 1 114 ? -9.047 3.949 1.570 1.00 97.50 114 ILE A CA 1
ATOM 907 C C . ILE A 1 114 ? -9.377 4.396 0.145 1.00 97.50 114 ILE A C 1
ATOM 909 O O . ILE A 1 114 ? -8.888 3.782 -0.800 1.00 97.50 114 ILE A O 1
ATOM 913 N N . THR A 1 115 ? -10.147 5.472 -0.040 1.00 97.44 115 THR A N 1
ATOM 914 C CA . THR A 1 115 ? -10.458 5.981 -1.383 1.00 97.44 115 THR 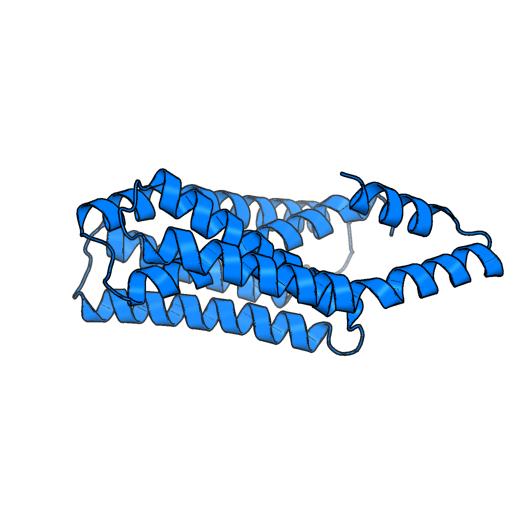A CA 1
ATOM 915 C C . THR A 1 115 ? -9.214 6.486 -2.105 1.00 97.44 115 THR A C 1
ATOM 917 O O . THR A 1 115 ? -9.075 6.217 -3.295 1.00 97.44 115 THR A O 1
ATOM 920 N N . ALA A 1 116 ? -8.269 7.128 -1.410 1.00 97.44 116 ALA A N 1
ATOM 921 C CA . ALA A 1 116 ? -6.976 7.490 -1.989 1.00 97.44 116 ALA A CA 1
ATOM 922 C C . ALA A 1 116 ? -6.167 6.251 -2.425 1.00 97.44 116 ALA A C 1
ATOM 924 O O . ALA A 1 116 ? -5.612 6.234 -3.523 1.00 97.44 116 ALA A O 1
ATOM 925 N N . GLY A 1 117 ? -6.149 5.190 -1.610 1.00 96.62 117 GLY A N 1
ATOM 926 C CA . GLY A 1 117 ? -5.484 3.924 -1.941 1.00 96.62 117 GLY A CA 1
ATOM 927 C C . GLY A 1 117 ? -6.131 3.203 -3.127 1.00 96.62 117 GLY A C 1
ATOM 928 O O . GLY A 1 117 ? -5.438 2.735 -4.028 1.00 96.62 117 GLY A O 1
ATOM 929 N N . VAL A 1 118 ? -7.465 3.169 -3.183 1.00 96.62 118 VAL A N 1
ATOM 930 C CA . VAL A 1 118 ? -8.209 2.652 -4.343 1.00 96.62 118 VAL A CA 1
ATOM 931 C C . VAL A 1 118 ? -7.943 3.512 -5.579 1.00 96.62 118 VAL A C 1
ATOM 933 O O . VAL A 1 118 ? -7.754 2.972 -6.664 1.00 96.62 118 VAL A O 1
ATOM 936 N N . GLY A 1 119 ? -7.850 4.834 -5.427 1.00 96.50 119 GLY A N 1
ATOM 937 C CA . GLY A 1 119 ? -7.448 5.745 -6.497 1.00 96.50 119 GLY A CA 1
ATOM 938 C C . GLY A 1 119 ? -6.060 5.416 -7.051 1.00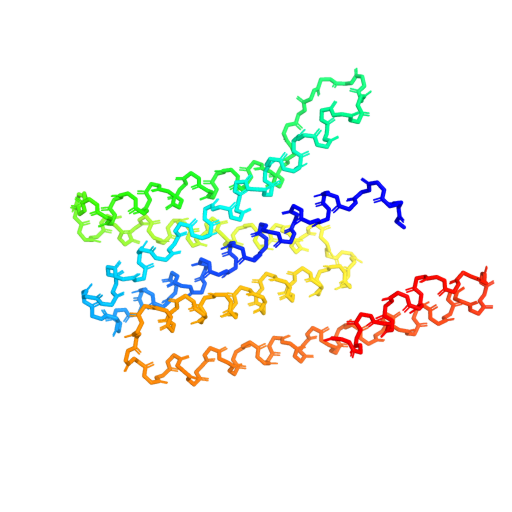 96.50 119 GLY A C 1
ATOM 939 O O . GLY A 1 119 ? -5.900 5.341 -8.268 1.00 96.50 119 GLY A O 1
ATOM 940 N N . TYR A 1 120 ? -5.078 5.149 -6.180 1.00 95.62 120 TYR A N 1
ATOM 941 C CA . TYR A 1 120 ? -3.746 4.675 -6.581 1.00 95.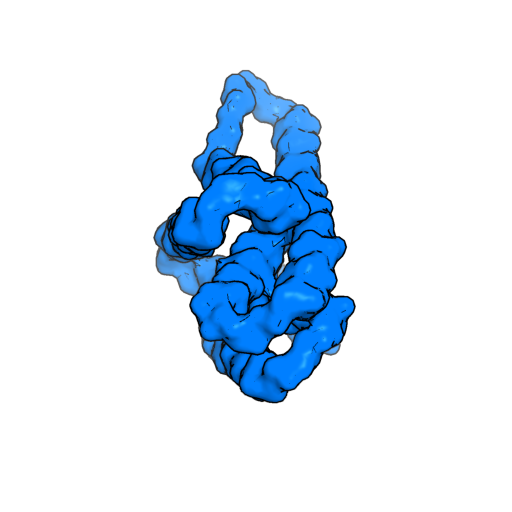62 120 TYR A CA 1
ATOM 942 C C . TYR A 1 120 ? -3.823 3.359 -7.364 1.00 95.62 120 TYR A C 1
ATOM 944 O O . TYR A 1 120 ? -3.217 3.247 -8.429 1.00 95.62 120 TYR A O 1
ATOM 952 N N . LEU A 1 121 ? -4.609 2.390 -6.884 1.00 93.81 121 LEU A N 1
ATOM 953 C CA . LEU A 1 121 ? -4.807 1.108 -7.563 1.00 93.81 121 LEU A CA 1
ATOM 954 C C . LEU A 1 121 ? -5.412 1.300 -8.964 1.00 93.81 121 LEU A C 1
ATOM 956 O O . LEU A 1 121 ? -4.870 0.791 -9.941 1.00 93.81 121 LEU A O 1
ATOM 960 N N . LEU A 1 122 ? -6.503 2.062 -9.079 1.00 93.62 122 LEU A N 1
ATOM 961 C CA . LEU A 1 122 ? -7.183 2.317 -10.353 1.00 93.62 122 LEU A CA 1
ATOM 962 C C . LEU A 1 122 ? -6.282 3.057 -11.342 1.00 93.62 122 LEU A C 1
ATOM 964 O O . LEU A 1 122 ? -6.184 2.657 -12.499 1.00 93.62 122 LEU A O 1
ATOM 968 N N . HIS A 1 123 ? -5.580 4.095 -10.883 1.00 92.81 123 HIS A N 1
ATOM 969 C CA . HIS A 1 123 ? -4.615 4.813 -11.708 1.00 92.81 123 HIS A CA 1
ATOM 970 C C . HIS A 1 123 ? -3.483 3.885 -12.173 1.00 92.81 123 HIS A C 1
ATOM 972 O O . HIS A 1 123 ? -3.137 3.865 -13.353 1.00 92.81 123 HIS A O 1
ATOM 978 N N . GLY A 1 124 ? -2.943 3.064 -11.269 1.00 87.69 124 GLY A N 1
ATOM 979 C CA . GLY A 1 124 ? -1.898 2.093 -11.582 1.00 87.69 124 GLY A CA 1
ATOM 980 C C . GLY A 1 124 ? -2.316 1.075 -12.645 1.00 87.69 124 GLY A C 1
ATOM 981 O O . GLY A 1 124 ? -1.500 0.752 -13.512 1.00 87.69 124 GLY A O 1
ATOM 982 N N . LEU A 1 125 ? -3.579 0.634 -12.619 1.00 88.19 125 LEU A N 1
ATOM 983 C CA . LEU A 1 125 ? -4.177 -0.238 -13.635 1.00 88.19 125 LEU A CA 1
ATOM 984 C C . LEU A 1 125 ? -4.403 0.476 -14.963 1.00 88.19 125 LEU A C 1
ATOM 986 O O . LEU A 1 125 ? -4.085 -0.086 -16.005 1.00 88.19 125 LEU A O 1
ATOM 990 N N . MET A 1 126 ? -4.909 1.710 -14.940 1.00 88.62 126 MET A N 1
ATOM 991 C CA . MET A 1 126 ? -5.129 2.495 -16.157 1.00 88.62 126 MET A CA 1
ATOM 992 C C . MET A 1 126 ? -3.827 2.725 -16.922 1.00 88.62 126 MET A C 1
ATOM 994 O O . MET A 1 126 ? -3.775 2.479 -18.125 1.00 88.62 126 MET A O 1
ATOM 998 N N . VAL A 1 127 ? -2.756 3.105 -16.218 1.00 87.00 127 VAL A N 1
ATOM 999 C CA . VAL A 1 127 ? -1.423 3.312 -16.812 1.00 87.00 127 VAL A CA 1
ATOM 1000 C C . VAL A 1 127 ? -0.865 2.031 -17.446 1.00 87.00 127 VAL A C 1
ATOM 1002 O O . VAL A 1 127 ? -0.082 2.100 -18.387 1.00 87.00 127 VAL A O 1
ATOM 1005 N N . ARG A 1 128 ? -1.269 0.856 -16.949 1.00 83.06 128 ARG A N 1
ATOM 1006 C CA . ARG A 1 128 ? -0.770 -0.459 -17.386 1.00 83.06 128 ARG A CA 1
ATOM 1007 C C . ARG A 1 128 ? -1.791 -1.242 -18.219 1.00 83.06 128 ARG A C 1
ATOM 1009 O O . ARG A 1 128 ? -1.586 -2.425 -18.460 1.00 83.06 128 ARG A O 1
ATOM 1016 N N . SER A 1 129 ? -2.876 -0.603 -18.655 1.00 77.19 129 SER A N 1
ATOM 1017 C CA . SER A 1 129 ? -4.014 -1.264 -19.314 1.00 77.19 129 SER A CA 1
ATOM 1018 C C . SER A 1 129 ? -3.649 -1.935 -20.643 1.00 77.19 129 SER A C 1
ATOM 1020 O O . SER A 1 129 ? -4.125 -3.031 -20.923 1.00 77.19 129 SER A O 1
ATOM 1022 N N . GLU A 1 130 ? -2.736 -1.335 -21.408 1.00 76.38 130 GLU A N 1
ATOM 1023 C CA . GLU A 1 130 ? -2.202 -1.901 -22.658 1.00 76.38 130 GLU A CA 1
ATOM 1024 C C . GLU A 1 130 ? -1.295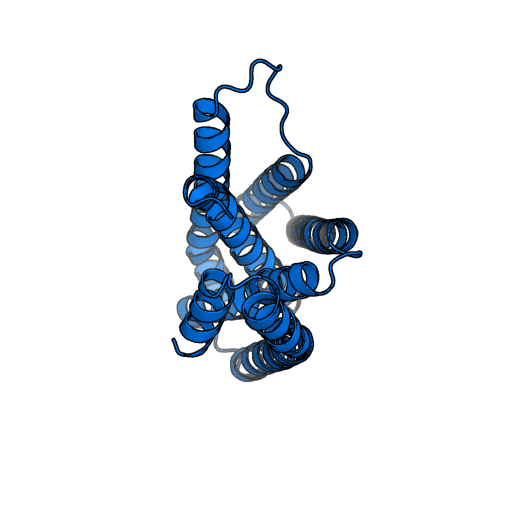 -3.122 -22.420 1.00 76.38 130 GLU A C 1
ATOM 1026 O O . GLU A 1 130 ? -1.080 -3.949 -23.303 1.00 76.38 130 GLU A O 1
ATOM 1031 N N . GLN A 1 131 ? -0.752 -3.257 -21.207 1.00 76.88 131 GLN A N 1
ATOM 1032 C CA . GLN A 1 131 ? 0.174 -4.315 -20.815 1.00 76.88 131 GLN A CA 1
ATOM 1033 C C . GLN A 1 131 ? -0.437 -5.146 -19.686 1.00 76.88 131 GLN A C 1
ATOM 1035 O O . GLN A 1 131 ? -0.003 -5.078 -18.533 1.00 76.88 131 GLN A O 1
ATOM 1040 N N . TRP A 1 132 ? -1.422 -5.980 -20.038 1.00 69.94 132 TRP A N 1
ATOM 1041 C CA . TRP A 1 132 ? -2.152 -6.861 -19.112 1.00 69.94 132 TRP A CA 1
ATOM 1042 C C . TRP A 1 132 ? -1.263 -7.642 -18.145 1.00 69.94 132 TRP A C 1
ATOM 1044 O O . TRP A 1 132 ? -1.638 -7.886 -17.002 1.00 69.94 132 TRP A O 1
ATOM 1054 N N . LEU A 1 133 ? -0.059 -7.983 -18.587 1.00 71.38 133 LEU A N 1
ATOM 1055 C CA . LEU A 1 133 ? 0.934 -8.657 -17.777 1.00 71.38 133 LEU A CA 1
ATOM 1056 C C . LEU A 1 133 ? 1.504 -7.799 -16.638 1.00 71.38 133 LEU A C 1
ATOM 1058 O O . LEU A 1 133 ? 1.665 -8.253 -15.507 1.00 71.38 133 LEU A O 1
ATOM 1062 N N . VAL A 1 134 ? 1.845 -6.550 -16.937 1.00 75.50 134 VAL A N 1
ATOM 1063 C CA . VAL A 1 134 ? 2.372 -5.615 -15.938 1.00 75.50 134 VAL A CA 1
ATOM 1064 C C . VAL A 1 134 ? 1.241 -5.210 -14.993 1.00 75.50 134 VAL A C 1
ATOM 1066 O O . VAL A 1 134 ? 1.459 -5.063 -13.791 1.00 75.50 134 VAL A O 1
ATOM 1069 N N . ALA A 1 135 ? 0.013 -5.111 -15.511 1.00 80.25 135 ALA A N 1
ATOM 1070 C CA . ALA A 1 135 ? -1.185 -4.926 -14.703 1.00 80.25 135 ALA A CA 1
ATOM 1071 C C . ALA A 1 135 ? -1.448 -6.114 -13.757 1.00 80.25 135 ALA A C 1
ATOM 1073 O O . ALA A 1 135 ? -1.783 -5.889 -12.595 1.00 80.25 135 ALA A O 1
ATOM 1074 N N . SER A 1 136 ? -1.251 -7.366 -14.191 1.00 78.62 136 SER A N 1
ATOM 1075 C CA . SER A 1 136 ? -1.465 -8.539 -13.330 1.00 78.62 136 SER A CA 1
ATOM 1076 C C . SER A 1 136 ? -0.433 -8.653 -12.208 1.00 78.62 136 SER A C 1
ATOM 1078 O O . SER A 1 136 ? -0.811 -8.944 -11.074 1.00 78.62 136 SER A O 1
ATOM 1080 N N . HIS A 1 137 ? 0.840 -8.347 -12.478 1.00 80.19 137 HIS A N 1
ATOM 1081 C CA . HIS A 1 137 ? 1.880 -8.272 -11.445 1.00 80.19 137 HIS A CA 1
ATOM 1082 C C . HIS A 1 137 ? 1.610 -7.132 -10.463 1.00 80.19 137 HIS A C 1
ATOM 1084 O O . HIS A 1 137 ? 1.741 -7.308 -9.254 1.00 80.19 137 HIS A O 1
ATOM 1090 N N . PHE A 1 138 ? 1.170 -5.978 -10.967 1.00 86.06 138 PHE A N 1
ATOM 1091 C CA . PHE A 1 138 ? 0.754 -4.862 -10.126 1.00 86.06 138 PHE A CA 1
ATOM 1092 C C . PHE A 1 138 ? -0.405 -5.258 -9.196 1.00 86.06 138 PHE A C 1
ATOM 1094 O O . PHE A 1 138 ? -0.352 -4.975 -7.997 1.00 86.06 138 PHE A O 1
ATOM 1101 N N . LEU A 1 139 ? -1.419 -5.969 -9.706 1.00 87.38 139 LEU A N 1
ATOM 1102 C CA . LEU A 1 139 ? -2.508 -6.522 -8.891 1.00 87.38 139 LEU A CA 1
ATOM 1103 C C . LEU A 1 139 ? -2.013 -7.561 -7.886 1.00 87.38 139 LEU A C 1
ATOM 1105 O O . LEU A 1 139 ? -2.447 -7.533 -6.737 1.00 87.38 139 LEU A O 1
ATOM 1109 N N . ALA A 1 140 ? -1.108 -8.452 -8.295 1.00 85.12 140 ALA A N 1
ATOM 1110 C CA . ALA A 1 140 ? -0.553 -9.487 -7.432 1.00 85.12 140 ALA A CA 1
ATOM 1111 C C . ALA A 1 140 ? 0.161 -8.856 -6.235 1.00 85.12 140 ALA A C 1
ATOM 1113 O O . ALA A 1 140 ? -0.174 -9.128 -5.085 1.00 85.12 140 ALA A O 1
ATOM 1114 N N . THR A 1 141 ? 1.096 -7.949 -6.493 1.00 86.88 141 THR A N 1
ATOM 1115 C CA . THR A 1 141 ? 1.873 -7.299 -5.439 1.00 86.88 141 THR A CA 1
ATOM 1116 C C . THR A 1 141 ? 0.989 -6.424 -4.558 1.00 86.88 141 THR A C 1
ATOM 1118 O O . THR A 1 141 ? 1.084 -6.492 -3.333 1.00 86.88 141 THR A O 1
ATOM 1121 N N . THR A 1 142 ? 0.084 -5.642 -5.157 1.00 91.12 142 THR A N 1
ATOM 1122 C CA . THR A 1 142 ? -0.770 -4.727 -4.390 1.00 91.12 142 THR A CA 1
ATOM 1123 C C . THR A 1 142 ? -1.804 -5.491 -3.571 1.00 91.12 142 THR A C 1
ATOM 1125 O O . THR A 1 142 ? -1.907 -5.296 -2.367 1.00 91.12 142 THR A O 1
ATOM 1128 N N . LEU A 1 143 ? -2.575 -6.387 -4.187 1.00 89.81 143 LEU A N 1
ATOM 1129 C CA . LEU A 1 143 ? -3.688 -7.045 -3.508 1.00 89.81 143 LEU A CA 1
ATOM 1130 C C . LEU A 1 143 ? -3.262 -8.334 -2.806 1.00 89.81 143 LEU A C 1
ATOM 1132 O O . LEU A 1 143 ? -3.536 -8.470 -1.620 1.00 89.81 143 LEU A O 1
ATOM 1136 N N . CYS A 1 144 ? -2.564 -9.262 -3.468 1.00 87.62 144 CYS A N 1
ATOM 1137 C CA . CYS A 1 144 ? -2.129 -10.499 -2.805 1.00 87.62 144 CYS A CA 1
ATOM 1138 C C . CYS A 1 144 ? -1.078 -10.190 -1.729 1.00 87.62 144 CYS A C 1
ATOM 1140 O O . CYS A 1 144 ? -1.297 -10.472 -0.549 1.00 87.62 144 CYS A O 1
ATOM 1142 N N . GLY A 1 145 ? 0.002 -9.497 -2.096 1.00 87.62 145 GLY A N 1
ATOM 1143 C CA . GLY A 1 145 ? 1.029 -9.082 -1.138 1.00 87.62 145 GLY A CA 1
ATOM 1144 C C . GLY A 1 145 ? 0.473 -8.194 -0.015 1.00 87.62 145 GLY A C 1
ATOM 1145 O O . GLY A 1 145 ? 0.775 -8.410 1.161 1.00 87.62 145 GLY A O 1
ATOM 1146 N N . GLY A 1 146 ? -0.425 -7.264 -0.354 1.00 91.75 146 GLY A N 1
ATOM 1147 C CA . GLY A 1 146 ? -1.143 -6.446 0.622 1.00 91.75 146 GLY A CA 1
ATOM 1148 C C . GLY A 1 146 ? -2.006 -7.265 1.587 1.00 91.75 146 GLY A C 1
ATOM 1149 O O . GLY A 1 146 ? -1.934 -7.049 2.795 1.00 91.75 146 GLY A O 1
ATOM 1150 N N . THR A 1 147 ? -2.781 -8.242 1.101 1.00 91.50 147 THR A N 1
ATOM 1151 C CA . THR A 1 147 ? -3.598 -9.116 1.968 1.00 91.50 147 THR A CA 1
ATOM 1152 C C . THR A 1 147 ? -2.748 -9.943 2.926 1.00 91.50 147 THR A C 1
ATOM 1154 O O . THR A 1 147 ? -3.104 -10.053 4.099 1.00 91.50 147 THR A O 1
ATOM 1157 N N . LEU A 1 148 ? -1.602 -10.461 2.473 1.00 90.06 148 LEU A N 1
ATOM 1158 C CA . LEU A 1 148 ? -0.667 -11.201 3.323 1.00 90.06 148 LEU A CA 1
ATOM 1159 C C . LEU A 1 148 ? -0.085 -10.307 4.419 1.00 90.06 148 LEU A C 1
ATOM 1161 O O . LEU A 1 148 ? -0.094 -10.679 5.592 1.00 90.06 148 LEU A O 1
ATOM 1165 N N . LEU A 1 149 ? 0.362 -9.101 4.064 1.00 92.19 149 LEU A N 1
ATOM 1166 C CA . LEU A 1 149 ? 0.912 -8.145 5.024 1.00 92.19 149 LEU A CA 1
ATOM 1167 C C . LEU A 1 149 ? -0.154 -7.626 6.008 1.00 92.19 149 LEU A C 1
ATOM 1169 O O . LEU A 1 149 ? 0.122 -7.453 7.200 1.00 92.19 149 LEU A O 1
ATOM 1173 N N . ALA A 1 150 ? -1.388 -7.426 5.540 1.00 93.25 150 ALA A N 1
ATOM 1174 C CA . ALA A 1 150 ? -2.533 -7.088 6.379 1.00 93.25 150 ALA A CA 1
ATOM 1175 C C . ALA A 1 150 ? -2.859 -8.218 7.362 1.00 93.25 150 ALA A C 1
ATOM 1177 O O . ALA A 1 150 ? -3.024 -7.970 8.557 1.00 93.25 150 ALA A O 1
ATOM 1178 N N . HIS A 1 151 ? -2.892 -9.463 6.886 1.00 91.25 151 HIS A N 1
ATOM 1179 C CA . HIS A 1 151 ? -3.127 -10.625 7.732 1.00 91.25 151 HIS A CA 1
ATOM 1180 C C . HIS A 1 151 ? -2.008 -10.801 8.767 1.00 91.25 151 HIS A C 1
ATOM 1182 O O . HIS A 1 151 ? -2.296 -10.939 9.952 1.00 91.25 151 HIS A O 1
ATOM 1188 N N . ALA A 1 152 ? -0.739 -10.671 8.371 1.00 90.50 152 ALA A N 1
ATOM 1189 C CA . ALA A 1 152 ? 0.394 -10.698 9.296 1.00 90.50 152 ALA A CA 1
ATOM 1190 C C . ALA A 1 152 ? 0.288 -9.607 10.380 1.00 90.50 152 ALA A C 1
ATOM 1192 O O . ALA A 1 152 ? 0.565 -9.856 11.555 1.00 90.50 152 ALA A O 1
ATOM 1193 N N . SER A 1 153 ? -0.166 -8.407 10.007 1.00 92.38 153 SER A N 1
ATOM 1194 C CA . SER A 1 153 ? -0.398 -7.302 10.948 1.00 92.38 153 SER A CA 1
ATOM 1195 C C . SER A 1 153 ? -1.537 -7.603 11.924 1.00 92.38 153 SER A C 1
ATOM 1197 O O . SER A 1 153 ? -1.411 -7.342 13.120 1.00 92.38 153 SER A O 1
ATOM 1199 N N . LEU A 1 154 ? -2.627 -8.198 11.436 1.00 91.31 154 LEU A N 1
ATOM 1200 C CA . LEU A 1 154 ? -3.756 -8.632 12.255 1.00 91.31 154 LEU A CA 1
ATOM 1201 C C . LEU A 1 154 ? -3.346 -9.740 13.233 1.00 91.31 154 LEU A C 1
ATOM 1203 O O . LEU A 1 154 ? -3.681 -9.655 14.415 1.00 91.31 154 LEU A O 1
ATOM 1207 N N . VAL A 1 155 ? -2.606 -10.753 12.772 1.00 90.12 155 VAL A N 1
ATOM 1208 C CA . VAL A 1 155 ? -2.093 -11.847 13.615 1.00 90.12 155 VAL A CA 1
ATOM 1209 C C . VAL A 1 155 ? -1.186 -11.288 14.709 1.00 90.12 155 VAL A C 1
ATOM 1211 O O . VAL A 1 155 ? -1.359 -11.616 15.881 1.00 90.12 155 VAL A O 1
ATOM 1214 N N . LYS A 1 156 ? -0.288 -10.356 14.363 1.00 90.44 156 LYS A N 1
ATOM 1215 C CA . LYS A 1 156 ? 0.558 -9.647 15.335 1.00 90.44 156 LYS A CA 1
ATOM 1216 C C . LYS A 1 156 ? -0.249 -8.810 16.338 1.00 90.44 156 LYS A C 1
ATOM 1218 O O . LYS A 1 156 ? 0.198 -8.612 17.463 1.00 90.44 156 LYS A O 1
ATOM 1223 N N . ALA A 1 157 ? -1.429 -8.325 15.954 1.00 89.00 157 ALA A N 1
ATOM 1224 C CA . ALA A 1 157 ? -2.357 -7.625 16.844 1.00 89.00 157 ALA A CA 1
ATOM 1225 C C . ALA A 1 157 ? -3.209 -8.572 17.720 1.00 89.00 157 ALA A C 1
ATOM 1227 O O . ALA A 1 157 ? -4.041 -8.098 18.504 1.00 89.00 157 ALA A O 1
ATOM 1228 N N . GLU A 1 158 ? -3.006 -9.891 17.603 1.00 89.31 158 GLU A N 1
ATOM 1229 C CA . GLU A 1 158 ? -3.756 -10.941 18.300 1.00 89.31 158 GLU A CA 1
ATOM 1230 C C . GLU A 1 158 ? -5.275 -10.772 18.132 1.00 89.31 158 GLU A C 1
ATOM 1232 O O . GLU A 1 158 ? -6.047 -10.744 19.106 1.00 89.31 158 GLU A O 1
ATOM 1237 N N . HIS A 1 159 ? -5.726 -10.589 16.885 1.00 85.44 159 HIS A N 1
ATOM 1238 C CA . HIS A 1 159 ? -7.159 -10.571 16.615 1.00 85.44 159 HIS A CA 1
ATOM 1239 C C . HIS A 1 159 ? -7.784 -11.935 16.949 1.00 85.44 159 HIS A C 1
ATOM 1241 O O . HIS A 1 159 ? -7.204 -12.989 16.710 1.00 85.44 159 HIS A O 1
ATOM 1247 N N . LYS A 1 160 ? -9.001 -11.907 17.495 1.00 82.56 160 LYS A N 1
ATOM 1248 C CA . LYS A 1 160 ? -9.807 -13.098 17.832 1.00 82.56 160 LYS A CA 1
ATOM 1249 C C . LYS A 1 160 ? -10.972 -13.310 16.860 1.00 82.56 160 LYS A C 1
ATOM 1251 O O . LYS A 1 160 ? -11.919 -14.023 17.157 1.00 82.56 160 LYS A O 1
ATOM 1256 N N . VAL A 1 161 ? -10.946 -12.603 15.732 1.00 83.94 161 VAL A N 1
ATOM 1257 C CA . VAL A 1 161 ? -11.991 -12.674 14.706 1.00 83.94 161 VAL A CA 1
ATOM 1258 C C . VAL A 1 161 ? -11.688 -13.844 13.770 1.00 83.94 161 VAL A C 1
ATOM 1260 O O . VAL A 1 161 ? -10.900 -13.690 12.837 1.00 83.94 161 VAL A O 1
ATOM 1263 N N . ASP A 1 162 ? -12.319 -14.994 14.008 1.00 81.25 162 ASP A N 1
ATOM 1264 C CA . ASP A 1 162 ? -12.106 -16.223 13.221 1.00 81.25 162 ASP A CA 1
ATOM 1265 C C . ASP A 1 162 ? -12.415 -16.040 11.734 1.00 81.25 162 ASP A C 1
ATOM 1267 O O . ASP A 1 162 ? -11.765 -16.626 10.869 1.00 81.25 162 ASP A O 1
ATOM 1271 N N . GLU A 1 163 ? -13.375 -15.171 11.416 1.00 83.25 163 GLU A N 1
ATOM 1272 C CA . GLU A 1 163 ? -13.706 -14.869 10.031 1.00 83.25 163 GLU A CA 1
ATOM 1273 C C . GLU A 1 163 ? -12.510 -14.309 9.261 1.00 83.25 163 GLU A C 1
ATOM 1275 O O . GLU A 1 163 ? -12.311 -14.723 8.129 1.00 83.25 163 GLU A O 1
ATOM 1280 N N . PHE A 1 164 ? -11.683 -13.440 9.855 1.00 82.94 164 PHE A N 1
ATOM 1281 C CA . PHE A 1 164 ? -10.502 -12.887 9.178 1.00 82.94 164 PHE A CA 1
ATOM 1282 C C . PHE A 1 164 ? -9.415 -13.940 8.949 1.00 82.94 164 PHE A C 1
ATOM 1284 O O . PHE A 1 164 ? -8.744 -13.893 7.920 1.00 82.94 164 PHE A O 1
ATOM 1291 N N . ASN A 1 165 ? -9.294 -14.923 9.849 1.00 81.62 165 ASN A N 1
ATOM 1292 C CA . ASN A 1 165 ? -8.398 -16.071 9.666 1.00 81.62 165 ASN A CA 1
ATOM 1293 C C . ASN A 1 165 ? -8.836 -16.963 8.505 1.00 81.62 165 ASN A C 1
ATOM 1295 O O . ASN A 1 165 ? -8.011 -17.645 7.907 1.00 81.62 165 ASN A O 1
ATOM 1299 N N . ARG A 1 166 ? -10.129 -16.959 8.171 1.00 82.81 166 ARG A N 1
ATOM 1300 C CA . ARG A 1 166 ? -10.663 -17.727 7.049 1.00 82.81 166 ARG A CA 1
ATOM 1301 C C . ARG A 1 166 ? -10.669 -16.914 5.757 1.00 82.81 166 ARG A C 1
ATOM 1303 O O . ARG A 1 166 ? -10.181 -17.379 4.738 1.00 82.81 166 ARG A O 1
ATOM 1310 N N . THR A 1 167 ? -11.240 -15.714 5.772 1.00 82.06 167 THR A N 1
ATOM 1311 C CA . THR A 1 167 ? -11.529 -14.941 4.558 1.00 82.06 167 THR A CA 1
ATOM 1312 C C . THR A 1 167 ? -10.282 -14.347 3.924 1.00 82.06 167 THR A C 1
ATOM 1314 O O . THR A 1 167 ? -10.152 -14.439 2.708 1.00 82.06 167 THR A O 1
ATOM 1317 N N . LEU A 1 168 ? -9.354 -13.783 4.705 1.00 82.19 168 LEU A N 1
ATOM 1318 C CA . LEU A 1 168 ? -8.167 -13.128 4.148 1.00 82.19 168 LEU A CA 1
ATOM 1319 C C . LEU A 1 168 ? -7.270 -14.106 3.373 1.00 82.19 168 LEU A C 1
ATOM 1321 O O . LEU A 1 168 ? -6.922 -13.775 2.237 1.00 82.19 168 LEU A O 1
ATOM 1325 N N . PRO A 1 169 ? -6.963 -15.318 3.884 1.00 82.00 169 PRO A N 1
ATOM 1326 C CA . PRO A 1 169 ? -6.199 -16.295 3.113 1.00 82.00 169 PRO A CA 1
ATOM 1327 C C . PRO A 1 169 ? -6.912 -16.758 1.841 1.00 82.00 169 PRO A C 1
ATOM 1329 O O . PRO A 1 169 ? -6.269 -16.861 0.802 1.00 82.00 169 PRO A O 1
ATOM 1332 N N . TYR A 1 170 ? -8.232 -16.991 1.875 1.00 81.94 170 TYR A N 1
ATOM 1333 C CA . TYR A 1 170 ? -8.973 -17.393 0.670 1.00 81.94 170 TYR A CA 1
ATOM 1334 C C . TYR A 1 170 ? -9.048 -16.279 -0.377 1.00 81.94 170 TYR A C 1
ATOM 1336 O O . TYR A 1 170 ? -8.920 -16.556 -1.567 1.00 81.94 170 TYR A O 1
ATOM 1344 N N . VAL A 1 171 ? -9.225 -15.025 0.047 1.00 82.62 171 VAL A N 1
ATOM 1345 C CA . VAL A 1 171 ? -9.201 -13.867 -0.857 1.00 82.62 171 VAL A CA 1
ATOM 1346 C C . VAL A 1 171 ? -7.816 -13.722 -1.486 1.00 82.62 171 VAL A C 1
ATOM 1348 O O . VAL A 1 171 ? -7.720 -13.613 -2.707 1.00 82.62 171 VAL A O 1
ATOM 1351 N N . GLY A 1 172 ? -6.750 -13.807 -0.684 1.00 78.56 172 GLY A N 1
ATOM 1352 C CA . GLY A 1 172 ? -5.371 -13.797 -1.176 1.00 78.56 172 GLY A CA 1
ATOM 1353 C C . GLY A 1 172 ? -5.090 -14.941 -2.157 1.00 78.56 172 GLY A C 1
ATOM 1354 O O . GLY A 1 172 ? -4.574 -14.701 -3.245 1.00 78.56 172 GLY A O 1
ATOM 1355 N N . ALA A 1 173 ? -5.512 -16.167 -1.833 1.00 79.75 173 ALA A N 1
ATOM 1356 C CA . ALA A 1 173 ? -5.366 -17.332 -2.705 1.00 79.75 173 ALA A CA 1
ATOM 1357 C C . ALA A 1 173 ? -6.144 -17.179 -4.022 1.00 79.75 173 ALA A C 1
ATOM 1359 O O . ALA A 1 173 ? -5.620 -17.501 -5.085 1.00 79.75 173 ALA A O 1
ATOM 1360 N N . GLY A 1 174 ? -7.366 -16.642 -3.978 1.00 81.25 174 GLY A N 1
ATOM 1361 C CA . GLY A 1 174 ? -8.156 -16.354 -5.176 1.00 81.25 174 GLY A CA 1
ATOM 1362 C C . GLY A 1 174 ? -7.469 -15.339 -6.091 1.00 81.25 174 GLY A C 1
ATOM 1363 O O . GLY A 1 174 ? -7.344 -15.577 -7.291 1.00 81.25 174 GLY A O 1
ATOM 1364 N N . ILE A 1 175 ? -6.954 -14.243 -5.520 1.00 79.62 175 ILE A N 1
ATOM 1365 C CA . ILE A 1 175 ? -6.175 -13.241 -6.263 1.00 79.62 175 ILE A CA 1
ATOM 1366 C C . ILE A 1 175 ? -4.918 -13.881 -6.860 1.00 79.62 175 ILE A C 1
ATOM 1368 O O . ILE A 1 175 ? -4.626 -13.667 -8.032 1.00 79.62 175 ILE A O 1
ATOM 1372 N N . MET A 1 176 ? -4.206 -14.705 -6.089 1.00 75.62 176 MET A N 1
ATOM 1373 C CA . MET A 1 176 ? -3.010 -15.407 -6.553 1.00 75.62 176 MET A CA 1
ATOM 1374 C C . MET A 1 176 ? -3.305 -16.300 -7.763 1.00 75.62 176 MET A C 1
ATOM 1376 O O . MET A 1 176 ? -2.560 -16.254 -8.736 1.00 75.62 176 MET A O 1
ATOM 1380 N N . VAL A 1 177 ? -4.401 -17.067 -7.744 1.00 81.31 177 VAL A N 1
ATOM 1381 C CA . VAL A 1 177 ? -4.806 -17.904 -8.886 1.00 81.31 177 VAL A CA 1
ATOM 1382 C C . VAL A 1 177 ? -5.082 -17.048 -10.121 1.00 81.31 177 VAL A C 1
ATOM 1384 O O . VAL A 1 177 ? -4.601 -17.373 -11.203 1.00 81.31 177 VAL A O 1
ATOM 1387 N N . VAL A 1 178 ? -5.796 -15.927 -9.979 1.00 78.25 178 VAL A N 1
ATOM 1388 C CA . VAL A 1 178 ? -6.057 -15.007 -11.102 1.00 78.25 178 VAL A CA 1
ATOM 1389 C C . VAL A 1 178 ? -4.752 -14.421 -11.652 1.00 78.25 178 VAL A C 1
ATOM 1391 O O . VAL A 1 178 ? -4.550 -14.393 -12.868 1.00 78.25 178 VAL A O 1
ATOM 1394 N N . CYS A 1 179 ? -3.834 -14.001 -10.782 1.00 73.56 179 CYS A N 1
ATOM 1395 C CA . CYS A 1 179 ? -2.517 -13.498 -11.173 1.00 73.56 179 CYS A CA 1
ATOM 1396 C C . CYS A 1 179 ? -1.663 -14.573 -11.864 1.00 73.56 179 CYS A C 1
ATOM 1398 O O . CYS A 1 179 ? -0.995 -14.281 -12.851 1.00 73.56 179 CYS A O 1
ATOM 1400 N N . LEU A 1 180 ? -1.733 -15.827 -11.411 1.00 73.31 180 LEU A N 1
ATOM 1401 C CA . LEU A 1 180 ? -1.024 -16.943 -12.032 1.00 73.31 180 LEU A CA 1
ATOM 1402 C C . LEU A 1 180 ? -1.585 -17.254 -13.424 1.00 73.31 180 LEU A C 1
ATOM 1404 O O . LEU A 1 180 ? -0.825 -17.344 -14.383 1.00 73.31 180 LEU A O 1
ATOM 1408 N N . LEU A 1 181 ? -2.912 -17.333 -13.566 1.00 75.25 181 LEU A N 1
ATOM 1409 C CA . LEU A 1 181 ? -3.566 -17.578 -14.856 1.00 75.25 181 LEU A CA 1
ATOM 1410 C C . LEU A 1 181 ? -3.281 -16.468 -15.872 1.00 75.25 181 LEU A C 1
ATOM 1412 O O . LEU A 1 181 ? -3.045 -16.749 -17.044 1.00 75.25 181 LEU A O 1
ATOM 1416 N N . THR A 1 182 ? -3.256 -15.213 -15.424 1.00 70.25 182 THR A N 1
ATOM 1417 C CA . THR A 1 182 ? -2.901 -14.066 -16.275 1.00 70.25 182 THR A CA 1
ATOM 1418 C C . THR A 1 182 ? -1.398 -13.973 -16.561 1.00 70.25 182 THR A C 1
ATOM 1420 O O . THR A 1 182 ? -1.012 -13.339 -17.540 1.00 70.25 182 THR A O 1
ATOM 1423 N N . GLY A 1 183 ? -0.550 -14.624 -15.759 1.00 65.12 183 GLY A N 1
ATOM 1424 C CA . GLY A 1 183 ? 0.894 -14.744 -15.979 1.00 65.12 183 GLY A CA 1
ATOM 1425 C C . GLY A 1 183 ? 1.305 -15.882 -16.923 1.00 65.12 183 GLY A C 1
ATOM 1426 O O . GLY A 1 183 ? 2.355 -15.794 -17.548 1.00 65.12 183 GLY A O 1
ATOM 1427 N N . LEU A 1 184 ? 0.492 -16.930 -17.105 1.00 71.00 184 LEU A N 1
ATOM 1428 C CA . LEU A 1 184 ? 0.826 -18.065 -17.987 1.00 71.00 184 LEU A CA 1
ATOM 1429 C C . LEU A 1 184 ? 1.149 -17.677 -19.448 1.00 71.00 184 LEU A C 1
ATOM 1431 O O . LEU A 1 184 ? 2.131 -18.200 -19.984 1.00 71.00 184 LEU A O 1
ATOM 1435 N N . PRO A 1 185 ? 0.423 -16.744 -20.102 1.00 72.31 185 PRO A N 1
ATOM 1436 C CA . PRO A 1 185 ? 0.770 -16.283 -21.450 1.00 72.31 185 PRO A CA 1
ATOM 1437 C C . PRO A 1 185 ? 2.178 -15.671 -21.554 1.00 72.31 185 PRO A C 1
ATOM 1439 O O . PRO A 1 185 ? 2.771 -15.663 -22.632 1.00 72.31 185 PRO A O 1
ATOM 1442 N N . GLN A 1 186 ? 2.748 -15.193 -20.441 1.00 69.06 186 GLN A N 1
ATOM 1443 C CA . GLN A 1 186 ? 4.101 -14.635 -20.389 1.00 69.06 186 GLN A CA 1
ATOM 1444 C C . GLN A 1 186 ? 5.179 -15.691 -20.616 1.00 69.06 186 GLN A C 1
ATOM 1446 O O . GLN A 1 186 ? 6.165 -15.407 -21.289 1.00 69.06 186 GLN A O 1
ATOM 1451 N N . LEU A 1 187 ? 5.007 -16.899 -20.071 1.00 68.56 187 LEU A N 1
ATOM 1452 C CA . LEU A 1 187 ? 5.978 -17.981 -20.251 1.00 68.56 187 LEU A CA 1
ATOM 1453 C C . LEU A 1 187 ? 6.063 -18.388 -21.723 1.00 68.56 187 LEU A C 1
ATOM 1455 O O . LEU A 1 187 ? 7.158 -18.623 -22.223 1.00 68.56 187 LEU A O 1
ATOM 1459 N N . ALA A 1 188 ? 4.929 -18.378 -22.431 1.00 70.25 188 ALA A N 1
ATOM 1460 C CA . ALA A 1 188 ? 4.890 -18.603 -23.871 1.00 70.25 188 ALA A CA 1
ATOM 1461 C C . ALA A 1 188 ? 5.599 -17.475 -24.643 1.00 70.25 188 ALA A C 1
ATOM 1463 O O . ALA A 1 188 ? 6.427 -17.754 -25.505 1.00 70.25 188 ALA A O 1
ATOM 1464 N N . GLY A 1 189 ? 5.350 -16.207 -24.294 1.00 71.19 189 GLY A N 1
ATOM 1465 C CA . GLY A 1 189 ? 6.030 -15.062 -24.915 1.00 71.19 189 GLY A CA 1
ATOM 1466 C C . GLY A 1 189 ? 7.548 -15.056 -24.685 1.00 71.19 189 GLY A C 1
ATOM 1467 O O . GLY A 1 189 ? 8.324 -14.846 -25.617 1.00 71.19 189 GLY A O 1
ATOM 1468 N N . LEU A 1 190 ? 7.992 -15.356 -23.463 1.00 70.81 190 LEU A N 1
ATOM 1469 C CA . LEU A 1 190 ? 9.413 -15.466 -23.121 1.00 70.81 190 LEU A CA 1
ATOM 1470 C C . LEU A 1 190 ? 10.080 -16.668 -23.800 1.00 70.81 190 LEU A C 1
ATOM 1472 O O . LEU A 1 190 ? 11.218 -16.545 -24.243 1.00 70.81 190 LEU A O 1
ATOM 1476 N N . ALA A 1 191 ? 9.375 -17.795 -23.935 1.00 72.38 191 ALA A N 1
ATOM 1477 C CA . ALA A 1 191 ? 9.860 -18.942 -24.697 1.00 72.38 191 ALA A CA 1
ATOM 1478 C C . ALA A 1 191 ? 10.061 -18.577 -26.176 1.00 72.38 191 ALA A C 1
ATOM 1480 O O . ALA A 1 191 ? 11.122 -18.842 -26.731 1.00 72.38 191 ALA A O 1
ATOM 1481 N N . THR A 1 192 ? 9.109 -17.862 -26.789 1.00 76.50 192 THR A N 1
ATOM 1482 C CA . THR A 1 192 ? 9.262 -17.410 -28.182 1.00 76.50 192 THR A CA 1
ATOM 1483 C C . THR A 1 192 ? 10.406 -16.409 -28.363 1.00 76.50 192 THR A C 1
ATOM 1485 O O . THR A 1 192 ? 11.102 -16.461 -29.374 1.00 76.50 192 THR A O 1
ATOM 1488 N N . LEU A 1 193 ? 10.658 -15.525 -27.392 1.00 74.50 193 LEU A N 1
ATOM 1489 C CA . LEU A 1 193 ? 11.809 -14.609 -27.407 1.00 74.50 193 LEU A CA 1
ATOM 1490 C C . LEU A 1 193 ? 13.140 -15.362 -27.276 1.00 74.50 193 LEU A C 1
ATOM 1492 O O . LEU A 1 193 ? 14.080 -15.071 -28.014 1.00 74.50 193 LEU A O 1
ATOM 1496 N N . ALA A 1 194 ? 13.203 -16.365 -26.398 1.00 74.56 194 ALA A N 1
ATOM 1497 C CA . ALA A 1 194 ? 14.376 -17.219 -26.246 1.00 74.56 194 ALA A CA 1
ATOM 1498 C C . ALA A 1 194 ? 14.673 -18.013 -27.531 1.00 74.56 194 ALA A C 1
ATOM 1500 O O . ALA A 1 194 ? 15.830 -18.122 -27.930 1.00 74.56 194 ALA A O 1
ATOM 1501 N N . GLU A 1 195 ? 13.638 -18.515 -28.210 1.00 78.31 195 GLU A N 1
ATOM 1502 C CA . GLU A 1 195 ? 13.772 -19.271 -29.460 1.00 78.31 195 GLU A CA 1
ATOM 1503 C C . GLU A 1 195 ? 14.133 -18.392 -30.665 1.00 78.31 195 GLU A C 1
ATOM 1505 O O . GLU A 1 195 ? 14.933 -18.798 -31.506 1.00 78.31 195 GLU A O 1
ATOM 1510 N N . THR A 1 196 ? 13.557 -17.191 -30.770 1.00 79.44 196 THR A N 1
ATOM 1511 C CA . THR A 1 196 ? 13.706 -16.340 -31.968 1.00 79.44 196 THR A CA 1
ATOM 1512 C C . THR A 1 196 ? 14.875 -15.365 -31.891 1.00 79.44 196 THR A C 1
ATOM 1514 O O . THR A 1 196 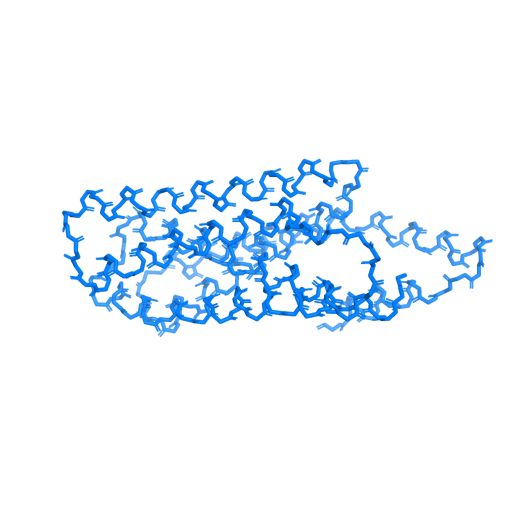? 15.471 -15.053 -32.920 1.00 79.44 196 THR A O 1
ATOM 1517 N N . GLN A 1 197 ? 15.216 -14.879 -30.695 1.00 76.94 197 GLN A N 1
ATOM 1518 C CA . GLN A 1 197 ? 16.257 -13.865 -30.488 1.00 76.94 197 GLN A CA 1
ATOM 1519 C C . GLN A 1 197 ? 17.472 -14.394 -29.716 1.00 76.94 197 GLN A C 1
ATOM 1521 O O . GLN A 1 197 ? 18.468 -13.684 -29.597 1.00 76.94 197 GLN A O 1
ATOM 1526 N N . GLY A 1 198 ? 17.416 -15.625 -29.192 1.00 75.12 198 GLY A N 1
ATOM 1527 C CA . GLY A 1 198 ? 18.492 -16.208 -28.385 1.00 75.12 198 GLY A CA 1
ATOM 1528 C C . GLY A 1 198 ? 18.677 -15.548 -27.013 1.00 75.12 198 GLY A C 1
ATOM 1529 O O . GLY A 1 198 ? 19.653 -15.845 -26.324 1.00 75.12 198 GLY A O 1
ATOM 1530 N N . ASP A 1 199 ? 17.763 -14.663 -26.596 1.00 73.75 199 ASP A N 1
ATOM 1531 C CA . ASP A 1 199 ? 17.823 -13.984 -25.300 1.00 73.75 199 ASP A CA 1
ATOM 1532 C C . ASP A 1 199 ? 17.127 -14.825 -24.220 1.00 73.75 199 ASP A C 1
ATOM 1534 O O . ASP A 1 199 ? 15.927 -14.722 -23.960 1.00 73.75 199 ASP A O 1
ATOM 1538 N N . ILE A 1 200 ? 17.903 -15.728 -23.619 1.00 75.38 200 ILE A N 1
ATOM 1539 C CA . ILE A 1 200 ? 17.431 -16.734 -22.654 1.00 75.38 200 ILE A CA 1
ATOM 1540 C C . ILE A 1 200 ? 17.382 -16.163 -21.221 1.00 75.38 200 ILE A C 1
ATOM 1542 O O . ILE A 1 200 ? 16.677 -16.682 -20.351 1.00 75.38 200 ILE A O 1
ATOM 1546 N N . ALA A 1 201 ? 18.103 -15.068 -20.958 1.00 71.81 201 ALA A N 1
ATOM 1547 C CA . ALA A 1 201 ? 18.209 -14.453 -19.636 1.00 71.81 201 ALA A CA 1
ATOM 1548 C C . ALA A 1 201 ? 16.851 -14.079 -18.997 1.00 71.81 201 ALA A C 1
ATOM 1550 O O . ALA A 1 201 ? 16.636 -14.444 -17.836 1.00 71.81 201 ALA A O 1
ATOM 1551 N N . PRO A 1 202 ? 15.904 -13.418 -19.697 1.00 67.06 202 PRO A N 1
ATOM 1552 C CA . PRO A 1 202 ? 14.605 -13.084 -19.113 1.00 67.06 202 PRO A CA 1
ATOM 1553 C C . PRO A 1 202 ? 13.722 -14.319 -18.876 1.00 67.06 202 PRO A C 1
ATOM 1555 O O . PRO A 1 202 ? 12.953 -14.338 -17.917 1.00 67.06 202 PRO A O 1
ATOM 1558 N N . PHE A 1 203 ? 13.861 -15.374 -19.687 1.00 66.88 203 PHE A N 1
ATOM 1559 C CA . PHE A 1 203 ? 13.156 -16.641 -19.475 1.00 66.88 203 PHE A CA 1
ATOM 1560 C C . PHE A 1 203 ? 13.663 -17.364 -18.219 1.00 66.88 203 PHE A C 1
ATOM 1562 O O . PHE A 1 203 ? 12.863 -17.741 -17.364 1.00 66.88 203 PHE A O 1
ATOM 1569 N N . ILE A 1 204 ? 14.987 -17.494 -18.058 1.00 69.31 204 ILE A N 1
ATOM 1570 C CA . ILE A 1 204 ? 15.589 -18.117 -16.868 1.00 69.31 204 ILE A CA 1
ATOM 1571 C C . ILE A 1 204 ? 15.204 -17.349 -15.604 1.00 69.31 204 ILE A C 1
ATOM 1573 O O . ILE A 1 204 ? 14.795 -17.976 -14.633 1.00 69.31 204 ILE A O 1
ATOM 1577 N N . ALA A 1 205 ? 15.289 -16.015 -15.617 1.00 65.81 205 ALA A N 1
ATOM 1578 C CA . ALA A 1 205 ? 14.936 -15.185 -14.465 1.00 65.81 205 ALA A CA 1
ATOM 1579 C C . ALA A 1 205 ? 13.467 -15.360 -14.037 1.00 65.81 205 ALA A C 1
ATOM 1581 O O . ALA A 1 205 ? 13.169 -15.402 -12.844 1.00 65.81 205 ALA A O 1
ATOM 1582 N N . GLN A 1 206 ? 12.551 -15.510 -14.999 1.00 65.75 206 GLN A N 1
ATOM 1583 C CA . GLN A 1 206 ? 11.140 -15.750 -14.705 1.00 65.75 206 GLN A CA 1
ATOM 1584 C C . GLN A 1 206 ? 10.914 -17.160 -14.138 1.00 65.75 206 GLN A C 1
ATOM 1586 O O . GLN A 1 206 ? 10.199 -17.315 -13.150 1.00 65.75 206 GLN A O 1
ATOM 1591 N N . VAL A 1 207 ? 11.540 -18.190 -14.717 1.00 65.50 207 VAL A N 1
ATOM 1592 C CA . VAL A 1 207 ? 11.410 -19.580 -14.246 1.00 65.50 207 VAL A CA 1
ATOM 1593 C C . VAL A 1 207 ? 12.005 -19.751 -12.849 1.00 65.50 207 VAL A C 1
ATOM 1595 O O . VAL A 1 207 ? 11.374 -20.370 -11.997 1.00 65.50 207 VAL A O 1
ATOM 1598 N N . THR A 1 208 ? 13.172 -19.169 -12.565 1.00 62.47 208 THR A N 1
ATOM 1599 C CA . THR A 1 208 ? 13.763 -19.232 -11.220 1.00 62.47 208 THR A CA 1
ATOM 1600 C C . THR A 1 208 ? 12.908 -18.500 -10.191 1.00 62.47 208 THR A C 1
ATOM 1602 O O . THR A 1 208 ? 12.775 -18.993 -9.077 1.00 62.47 208 THR A O 1
ATOM 1605 N N . SER A 1 209 ? 12.256 -17.392 -10.560 1.00 56.84 209 SER A N 1
ATOM 1606 C CA . SER A 1 209 ? 11.334 -16.675 -9.664 1.00 56.84 209 SER A CA 1
ATOM 1607 C C . SER A 1 209 ? 10.051 -17.444 -9.312 1.00 56.84 209 SER A C 1
ATOM 1609 O O . SER A 1 209 ? 9.406 -17.107 -8.329 1.00 56.84 209 SER A O 1
ATOM 1611 N N . LEU A 1 210 ? 9.676 -18.463 -10.097 1.00 50.12 210 LEU A N 1
ATOM 1612 C CA . LEU A 1 210 ? 8.491 -19.304 -9.865 1.00 50.12 210 LEU A CA 1
ATOM 1613 C C . LEU A 1 210 ? 8.787 -20.540 -8.999 1.00 50.12 210 LEU A C 1
ATOM 1615 O O . LEU A 1 210 ? 7.857 -21.195 -8.532 1.00 50.12 210 LEU A O 1
ATOM 1619 N N . VAL A 1 211 ? 10.066 -20.896 -8.839 1.00 37.28 211 VAL A N 1
ATOM 1620 C CA . VAL A 1 211 ? 10.522 -22.106 -8.126 1.00 37.28 211 VAL A CA 1
ATOM 1621 C C . VAL A 1 211 ? 10.927 -21.804 -6.670 1.00 37.28 211 VAL A C 1
ATOM 1623 O O . VAL A 1 211 ? 11.113 -22.735 -5.886 1.00 37.28 211 VAL A O 1
ATOM 1626 N N . TYR A 1 212 ? 11.008 -20.526 -6.292 1.00 33.72 212 TYR A N 1
ATOM 1627 C CA . TYR A 1 212 ? 11.240 -20.045 -4.922 1.00 33.72 212 TYR A CA 1
ATOM 1628 C C . TYR A 1 212 ? 9.992 -19.371 -4.353 1.00 33.72 212 TYR A C 1
ATOM 1630 O O . TYR A 1 212 ? 9.770 -19.517 -3.130 1.00 33.72 212 TYR A O 1
#

Foldseek 3Di:
DDPLCVLLVQLLLLLLQLLLLLLVLLVVVVVVLFDPLLVLLLLVLNVVSLVSLVSSLVSVVVSVVVVPDVDDDDQDPLNVLSVVLSVLVVVLSCCSNVVPDDPVVSNVSSVVSSVSSVVSLVVLCVVCVVPLLSNLVSQLSNNLSSLVVNLVSSVSSVTPPVVSVPPSVVSSVVSVVVSVVSCVVVLVVLVVCCVPVVPCPVNVVVVVVVVD

Sequence (212 aa):
MAWYEWPLILSSVFYQLAIGAFIVLGGCILTGKLCFGQMDRLHRTMPALWLLLFSGLFLREITLIFSQVPVAYTLGQEALMVVGFFALALIYWFAEKGLVGSDRLRKAYLMLVITAGVGYLLHGLMVRSEQWLVASHFLATTLCGGTLLAHASLVKAEHKVDEFNRTLPYVGAGIMVVCLLTGLPQLAGLATLAETQGDIAPFIAQVTSLVY

pLDDT: mean 84.6, std 11.92, range [33.72, 97.5]

Radius of gyration: 19.13 Å; chains: 1; bounding box: 39×42×54 Å

Secondary structure (DSSP, 8-state):
--GGGHHHHHHHHHHHHHHHHHHHHHHHHHTT-S-HHHHHHHHHHTHHHHHHHHHHHHHHHHHHHHTT-SS-----HHHHHHHHHHHHHHHHHHHHHTT-S-HHHHHHHHHHHHHHHHHHHHHHHHHTTT-HHHHHHHHIIIIIIHHHHHHHHHHHTT---HHHHHHHHHHHHHHHHHHHHHHHHHHHHHHHHHHHH---HHHHHHHHHHH-

InterPro domains:
  IPR007059 DMSO reductase anchor subunit (DmsC) [PF04976] (2-193)

Organism: NCBI:txid754436